Protein AF-0000000078280133 (afdb_homodimer)

Nearest PDB structures (foldseek):
  4g6q-assembly1_A  TM=5.005E-01  e=3.203E-10  Kribbella flavida DSM 17836
  4g6q-assembly2_B  TM=4.866E-01  e=1.952E-09  Kribbella flavida DSM 17836
  6tut-assembly1_O  TM=5.756E-01  e=9.709E-02  Saccharomyces cerevisiae S288C
  7z1l-assembly1_O  TM=4.674E-01  e=3.820E-02  Saccharomyces cerevisiae W303
  6eu2-assembly1_O  TM=3.978E-01  e=9.159E-02  Saccharomyces cerevisiae S288C

Foldseek 3Di:
DDLLLVCVLCQQLLSVLLQVVLVVVQKAWLVRSCVVVVLADSVRSVVSVVSCVVVLQKHFPDWDDDPNDTITMIHGCPQSPVPRCPVPVVNVVVSVVVVVVVVVVVVVVQVPDPPDDCVVLVPDDDDDDDDDDPVRVSVVSSVVSSVCSVCVPDDDDPPDDDDDDGDDDDDDDPPPPPPPPPPPPPPPD/DDLLLVCVLCFQLLSVLLQLVLVVVVKAWLVRSCVVVVLADSVRSVVSVVSCVVSLQKHFPDWDDDPNDTITMIHGCPQSPPPRCPVPVVSVVVSVVVVVVVVVVVVVVQVPDPPDDCVVLVPDDDDDDDDDDPVRVSVVSNVVSVVCSVCVPDDDDPPDDDDDDGDDDDDDDPDPPPPPPPPPPPPPD

Secondary structure (DSSP, 8-state):
--HHHHHHHHTSHHHHHHHHHHHHHSEEEHHHHHHHTTTS-HHHHHHHHHHHHHTTSEEEEEEEEETTEEEEEEEE-TT--SSS----HHHHHHHHHHHHHHHHHHHHHHHH-SS--TTTTT-EEEEEEEEE-HHHHHHHHHHHHHHHHHHHTPPP-SS-EEEEEEEEEE-------------------/--HHHHHHHHTSHHHHHHHHHHHHHSEEEHHHHHHHTTTS-HHHHHHHHHHHHHTTSEEEEEEEEETTEEEEEEEE-TT--SSS--S-HHHHHHHHHHHHHHHHHHHHHHHH-SS--TTTTT-EEEEEEEEE-HHHHHHHHHHHHHHHHHHHTPPP-SS-EEEEEEEEEE-------------------

Sequence (378 aa):
MDGTDLAKIVMNPVRMRIAQYLLLHEHGTTVQIGEELSDVPKASLYRHMRILEDAGLIQVVQENKKRGTVEKVYKLNQDNPLDSKEPGKEEIGQLIHSSLLGIMGEFQRYLKRDDVDPRKDMISLSSVVLLLSDEEFQEFFGKLGELYSSVLDHQPDGKRKPRKLTLISSPVTEEKKKKEGLGREERKCMDGTDLAKIVMNPVRMRIAQYLLLHEHGTTVQIGEELSDVPKASLYRHMRILEDAGLIQVVQENKKRGTVEKVYKLNQDNPLDSKEPGKEEIGQLIHSSLLGIMGEFQRYLKRDDVDPRKDMISLSSVVLLLSDEEFQEFFGKLGELYSSVLDHQPDGKRKPRKLTLISSPVTEEKKKKEGLGREERKC

pLDDT: mean 71.57, std 19.07, range [21.55, 93.25]

InterPro domains:
  IPR011991 ArsR-like helix-turn-helix domain [cd00090] (12-77)
  IPR036388 Winged helix-like DNA-binding domain superfamily [G3DSA:1.10.10.10] (2-80)
  IPR036390 Winged helix DNA-binding domain superfamily [SSF46785] (4-87)

Structure (mmCIF, N/CA/C/O backbone):
data_AF-0000000078280133-model_v1
#
loop_
_entity.id
_entity.type
_entity.pdbx_description
1 polymer 'Helix-turn-helix protein'
#
loop_
_atom_site.group_PDB
_atom_site.id
_atom_site.type_symbol
_atom_site.label_atom_id
_atom_site.label_alt_id
_atom_site.label_comp_id
_atom_site.label_asym_id
_atom_site.label_entity_id
_atom_site.label_seq_id
_atom_site.pdbx_PDB_ins_code
_atom_site.Cartn_x
_atom_site.Cartn_y
_atom_site.Cartn_z
_atom_site.occupancy
_atom_site.B_iso_or_equiv
_atom_site.auth_seq_id
_atom_site.auth_comp_id
_atom_site.auth_asym_id
_atom_site.auth_atom_id
_atom_site.pdbx_PDB_model_num
ATOM 1 N N . MET A 1 1 ? 11.461 -24 1.481 1 24.39 1 MET A N 1
ATOM 2 C CA . MET A 1 1 ? 11.32 -22.562 1.236 1 24.39 1 MET A CA 1
ATOM 3 C C . MET A 1 1 ? 10.289 -21.953 2.184 1 24.39 1 MET A C 1
ATOM 5 O O . MET A 1 1 ? 9.133 -22.375 2.215 1 24.39 1 MET A O 1
ATOM 9 N N . ASP A 1 2 ? 10.695 -21.344 3.242 1 30.78 2 ASP A N 1
ATOM 10 C CA . ASP A 1 2 ? 9.883 -21.078 4.426 1 30.78 2 ASP A CA 1
ATOM 11 C C . ASP A 1 2 ? 8.773 -20.094 4.117 1 30.78 2 ASP A C 1
ATOM 13 O O . ASP A 1 2 ? 8.859 -19.328 3.154 1 30.78 2 ASP A O 1
ATOM 17 N N . GLY A 1 3 ? 7.652 -20.344 4.504 1 31.64 3 GLY A N 1
ATOM 18 C CA . GLY A 1 3 ? 6.414 -19.578 4.426 1 31.64 3 GLY A CA 1
ATOM 19 C C . GLY A 1 3 ? 6.641 -18.078 4.371 1 31.64 3 GLY A C 1
ATOM 20 O O . GLY A 1 3 ? 5.707 -17.312 4.133 1 31.64 3 GLY A O 1
ATOM 21 N N . THR A 1 4 ? 7.676 -17.625 4.965 1 36.19 4 THR A N 1
ATOM 22 C CA . THR A 1 4 ? 8.188 -16.266 5.035 1 36.19 4 THR A CA 1
ATOM 23 C C . THR A 1 4 ? 8.539 -15.742 3.643 1 36.19 4 THR A C 1
ATOM 25 O O . THR A 1 4 ? 8.336 -14.562 3.342 1 36.19 4 THR A O 1
ATOM 28 N N . ASP A 1 5 ? 9.047 -16.672 2.791 1 37.12 5 ASP A N 1
ATOM 29 C CA . ASP A 1 5 ? 9.57 -16.422 1.453 1 37.12 5 ASP A CA 1
ATOM 30 C C . ASP A 1 5 ? 8.445 -16.078 0.478 1 37.12 5 ASP A C 1
ATOM 32 O O . ASP A 1 5 ? 8.609 -15.211 -0.388 1 37.12 5 ASP A O 1
ATOM 36 N N . LEU A 1 6 ? 7.43 -16.812 0.601 1 34.53 6 LEU A N 1
ATOM 37 C CA . LEU A 1 6 ? 6.324 -16.641 -0.338 1 34.53 6 LEU A CA 1
ATOM 38 C C . LEU A 1 6 ? 5.742 -15.234 -0.254 1 34.53 6 LEU A C 1
ATOM 40 O O . LEU A 1 6 ? 5.426 -14.633 -1.279 1 34.53 6 LEU A O 1
ATOM 44 N N . ALA A 1 7 ? 5.551 -14.789 0.961 1 37.19 7 ALA A N 1
ATOM 45 C CA . ALA A 1 7 ? 5.027 -13.453 1.237 1 37.19 7 ALA A CA 1
ATOM 46 C C . ALA A 1 7 ? 5.895 -12.375 0.593 1 37.19 7 ALA A C 1
ATOM 48 O O . ALA A 1 7 ? 5.379 -11.391 0.065 1 37.19 7 ALA A O 1
ATOM 49 N N . LYS A 1 8 ? 7.25 -12.625 0.708 1 41.72 8 LYS A N 1
ATOM 50 C CA . LYS A 1 8 ? 8.25 -11.781 0.065 1 41.72 8 LYS A CA 1
ATOM 51 C C . LYS A 1 8 ? 8.047 -11.742 -1.447 1 41.72 8 LYS A C 1
ATOM 53 O O . LYS A 1 8 ? 8.266 -10.711 -2.084 1 41.72 8 LYS A O 1
ATOM 58 N N . ILE A 1 9 ? 7.766 -12.93 -2.035 1 42.25 9 ILE A N 1
ATOM 59 C CA . ILE A 1 9 ? 7.652 -13.188 -3.467 1 42.25 9 ILE A CA 1
ATOM 60 C C . ILE A 1 9 ? 6.402 -12.508 -4.02 1 42.25 9 ILE A C 1
ATOM 62 O O . ILE A 1 9 ? 6.453 -11.867 -5.07 1 42.25 9 ILE A O 1
ATOM 66 N N . VAL A 1 10 ? 5.242 -12.797 -3.336 1 44.09 10 VAL A N 1
ATOM 67 C CA . VAL A 1 10 ? 3.973 -12.273 -3.82 1 44.09 10 VAL A CA 1
ATOM 68 C C . VAL A 1 10 ? 3.967 -10.75 -3.695 1 44.09 10 VAL A C 1
ATOM 70 O O . VAL A 1 10 ? 3.369 -10.055 -4.523 1 44.09 10 VAL A O 1
ATOM 73 N N . MET A 1 11 ? 5 -10.336 -2.807 1 45.94 11 MET A N 1
ATOM 74 C CA . MET A 1 11 ? 4.988 -8.961 -2.309 1 45.94 11 MET A CA 1
ATOM 75 C C . MET A 1 11 ? 5.551 -8 -3.35 1 45.94 11 MET A C 1
ATOM 77 O O . MET A 1 11 ? 5.594 -6.793 -3.123 1 45.94 11 MET A O 1
ATOM 81 N N . ASN A 1 12 ? 6.113 -8.656 -4.441 1 53.41 12 ASN A N 1
ATOM 82 C CA . ASN A 1 12 ? 6.633 -7.785 -5.488 1 53.41 12 ASN A CA 1
ATOM 83 C C . ASN A 1 12 ? 5.551 -7.406 -6.496 1 53.41 12 ASN A C 1
ATOM 85 O O . ASN A 1 12 ? 4.871 -8.281 -7.039 1 53.41 12 ASN A O 1
ATOM 89 N N . PRO A 1 13 ? 5.301 -6.203 -6.543 1 58.03 13 PRO A N 1
ATOM 90 C CA . PRO A 1 13 ? 4.262 -5.777 -7.484 1 58.03 13 PRO A CA 1
ATOM 91 C C . PRO A 1 13 ? 4.383 -6.453 -8.844 1 58.03 13 PRO A C 1
ATOM 93 O O . PRO A 1 13 ? 3.369 -6.793 -9.469 1 58.03 13 PRO A O 1
ATOM 96 N N . VAL A 1 14 ? 5.605 -6.586 -9.273 1 67.44 14 VAL A N 1
ATOM 97 C CA . VAL A 1 14 ? 5.805 -7.234 -10.57 1 67.44 14 VAL A CA 1
ATOM 98 C C . VAL A 1 14 ? 5.301 -8.672 -10.508 1 67.44 14 VAL A C 1
ATOM 100 O O . VAL A 1 14 ? 4.633 -9.141 -11.438 1 67.44 14 VAL A O 1
ATOM 103 N N . ARG A 1 15 ? 5.586 -9.359 -9.461 1 68.5 15 ARG A N 1
ATOM 104 C CA . ARG A 1 15 ? 5.137 -10.742 -9.312 1 68.5 15 ARG A CA 1
ATOM 105 C C . ARG A 1 15 ? 3.619 -10.812 -9.203 1 68.5 15 ARG A C 1
ATOM 107 O O . ARG A 1 15 ? 3 -11.758 -9.703 1 68.5 15 ARG A O 1
ATOM 114 N N . MET A 1 16 ? 3.201 -9.781 -8.586 1 63.62 16 MET A N 1
ATOM 115 C CA . MET A 1 16 ? 1.745 -9.727 -8.516 1 63.62 16 MET A CA 1
ATOM 116 C C . MET A 1 16 ? 1.134 -9.555 -9.898 1 63.62 16 MET A C 1
ATOM 118 O O . MET A 1 16 ? 0.11 -10.164 -10.211 1 63.62 16 MET A O 1
ATOM 122 N N . ARG A 1 17 ? 1.725 -8.758 -10.648 1 67.75 17 ARG A N 1
ATOM 123 C CA . ARG A 1 17 ? 1.24 -8.555 -12.008 1 67.75 17 ARG A CA 1
ATOM 124 C C . ARG A 1 17 ? 1.379 -9.828 -12.836 1 67.75 17 ARG A C 1
ATOM 126 O O . ARG A 1 17 ? 0.51 -10.148 -13.648 1 67.75 17 ARG A O 1
ATOM 133 N N . ILE A 1 18 ? 2.48 -10.523 -12.602 1 79.69 18 ILE A N 1
ATOM 134 C CA . ILE A 1 18 ? 2.678 -11.797 -13.289 1 79.69 18 ILE A CA 1
ATOM 135 C C . ILE A 1 18 ? 1.579 -12.773 -12.891 1 79.69 18 ILE A C 1
ATOM 137 O O . ILE A 1 18 ? 0.968 -13.422 -13.75 1 79.69 18 ILE A O 1
ATOM 141 N N . ALA A 1 19 ? 1.354 -12.781 -11.609 1 69.38 19 ALA A N 1
ATOM 142 C CA . ALA A 1 19 ? 0.326 -13.688 -11.094 1 69.38 19 ALA A CA 1
ATOM 143 C C . ALA A 1 19 ? -1.048 -13.32 -11.648 1 69.38 19 ALA A C 1
ATOM 145 O O . ALA A 1 19 ? -1.824 -14.203 -12.031 1 69.38 19 ALA A O 1
ATOM 146 N N . GLN A 1 20 ? -1.325 -12.109 -11.672 1 61.88 20 GLN A N 1
ATOM 147 C CA . GLN A 1 20 ? -2.598 -11.641 -12.203 1 61.88 20 GLN A CA 1
ATOM 148 C C . GLN A 1 20 ? -2.754 -12.023 -13.672 1 61.88 20 GLN A C 1
ATOM 150 O O . GLN A 1 20 ? -3.828 -12.453 -14.094 1 61.88 20 GLN A O 1
ATOM 155 N N . TYR A 1 21 ? -1.744 -11.766 -14.453 1 73 21 TYR A N 1
ATOM 156 C CA . TYR A 1 21 ? -1.778 -12.172 -15.852 1 73 21 TYR A CA 1
ATOM 157 C C . TYR A 1 21 ? -2.131 -13.648 -15.984 1 73 21 TYR A C 1
ATOM 159 O O . TYR A 1 21 ? -2.996 -14.016 -16.781 1 73 21 TYR A O 1
ATOM 167 N N . LEU A 1 22 ? -1.465 -14.445 -15.164 1 79.5 22 LEU A N 1
ATOM 168 C CA . LEU A 1 22 ? -1.658 -15.883 -15.281 1 79.5 22 LEU A CA 1
ATOM 169 C C . LEU A 1 22 ? -3.043 -16.281 -14.781 1 79.5 22 LEU A C 1
ATOM 171 O O . LEU A 1 22 ? -3.615 -17.266 -15.25 1 79.5 22 LEU A O 1
ATOM 175 N N . LEU A 1 23 ? -3.457 -15.508 -13.844 1 61.97 23 LEU A N 1
ATOM 176 C CA . LEU A 1 23 ? -4.816 -15.75 -13.367 1 61.97 23 LEU A CA 1
ATOM 177 C C . LEU A 1 23 ? -5.836 -15.43 -14.453 1 61.97 23 LEU A C 1
ATOM 179 O O . LEU A 1 23 ? -6.773 -16.203 -14.68 1 61.97 23 LEU A O 1
ATOM 183 N N . LEU A 1 24 ? -5.699 -14.344 -15.133 1 62.19 24 LEU A N 1
ATOM 184 C CA . LEU A 1 24 ? -6.641 -13.859 -16.125 1 62.19 24 LEU A CA 1
ATOM 185 C C . LEU A 1 24 ? -6.562 -14.695 -17.406 1 62.19 24 LEU A C 1
ATOM 187 O O . LEU A 1 24 ? -7.582 -14.961 -18.047 1 62.19 24 LEU A O 1
ATOM 191 N N . HIS A 1 25 ? -5.371 -15.062 -17.781 1 76.5 25 HIS A N 1
ATOM 192 C CA . HIS A 1 25 ? -5.176 -15.742 -19.047 1 76.5 25 HIS A CA 1
ATOM 193 C C . HIS A 1 25 ? -5.016 -17.25 -18.859 1 76.5 25 HIS A C 1
ATOM 195 O O . HIS A 1 25 ? -4.875 -18 -19.828 1 76.5 25 HIS A O 1
ATOM 201 N N . GLU A 1 26 ? -5.039 -17.734 -17.562 1 75 26 GLU A N 1
ATOM 202 C CA . GLU A 1 26 ? -4.898 -19.125 -17.156 1 75 26 GLU A CA 1
ATOM 203 C C . GLU A 1 26 ? -3.465 -19.609 -17.344 1 75 26 GLU A C 1
ATOM 205 O O . GLU A 1 26 ? -2.934 -20.344 -16.5 1 75 26 GLU A O 1
ATOM 210 N N . HIS A 1 27 ? -2.896 -19.266 -18.516 1 85.56 27 HIS A N 1
ATOM 211 C CA . HIS A 1 27 ? -1.501 -19.609 -18.766 1 85.56 27 HIS A CA 1
ATOM 212 C C . HIS A 1 27 ? -0.827 -18.562 -19.656 1 85.56 27 HIS A C 1
ATOM 214 O O . HIS A 1 27 ? -1.493 -17.688 -20.203 1 85.56 27 HIS A O 1
ATOM 220 N N . GLY A 1 28 ? 0.555 -18.578 -19.703 1 90 28 GLY A N 1
ATOM 221 C CA . GLY A 1 28 ? 1.318 -17.672 -20.547 1 90 28 GLY A CA 1
ATOM 222 C C . GLY A 1 28 ? 2.805 -17.969 -20.547 1 90 28 GLY A C 1
ATOM 223 O O . GLY A 1 28 ? 3.326 -18.562 -19.609 1 90 28 GLY A O 1
ATOM 224 N N . THR A 1 29 ? 3.408 -17.641 -21.75 1 92.19 29 THR A N 1
ATOM 225 C CA . THR A 1 29 ? 4.859 -17.734 -21.828 1 92.19 29 THR A CA 1
ATOM 226 C C . THR A 1 29 ? 5.508 -16.453 -21.281 1 92.19 29 THR A C 1
ATOM 228 O O . THR A 1 29 ? 4.848 -15.422 -21.156 1 92.19 29 THR A O 1
ATOM 231 N N . THR A 1 30 ? 6.793 -16.672 -20.922 1 91.38 30 THR A N 1
ATOM 232 C CA . THR A 1 30 ? 7.531 -15.508 -20.469 1 91.38 30 THR A CA 1
ATOM 233 C C . THR A 1 30 ? 7.461 -14.375 -21.484 1 91.38 30 THR A C 1
ATOM 235 O O . THR A 1 30 ? 7.371 -13.203 -21.125 1 91.38 30 THR A O 1
ATOM 238 N N . VAL A 1 31 ? 7.461 -14.695 -22.766 1 88.44 31 VAL A N 1
ATOM 239 C CA . VAL A 1 31 ? 7.398 -13.711 -23.844 1 88.44 31 VAL A CA 1
ATOM 240 C C . VAL A 1 31 ? 6.039 -13.016 -23.828 1 88.44 31 VAL A C 1
ATOM 242 O O . VAL A 1 31 ? 5.965 -11.789 -23.891 1 88.44 31 VAL A O 1
ATOM 245 N N . GLN A 1 32 ? 4.977 -13.727 -23.672 1 90.62 32 GLN A N 1
ATOM 246 C CA . GLN A 1 32 ? 3.625 -13.18 -23.641 1 90.62 32 GLN A CA 1
ATOM 247 C C . GLN A 1 32 ? 3.434 -12.281 -22.422 1 90.62 32 GLN A C 1
ATOM 249 O O . GLN A 1 32 ? 2.859 -11.195 -22.531 1 90.62 32 GLN A O 1
ATOM 254 N N . ILE A 1 33 ? 3.902 -12.789 -21.25 1 88.69 33 ILE A N 1
ATOM 255 C CA . ILE A 1 33 ? 3.801 -12.016 -20.016 1 88.69 33 ILE A CA 1
ATOM 256 C C . ILE A 1 33 ? 4.578 -10.711 -20.156 1 88.69 33 ILE A C 1
ATOM 258 O O . ILE A 1 33 ? 4.098 -9.648 -19.766 1 88.69 33 ILE A O 1
ATOM 262 N N . GLY A 1 34 ? 5.711 -10.789 -20.828 1 87.88 34 GLY A N 1
ATOM 263 C CA . GLY A 1 34 ? 6.543 -9.617 -21.062 1 87.88 34 GLY A CA 1
ATOM 264 C C . GLY A 1 34 ? 5.895 -8.609 -21.984 1 87.88 34 GLY A C 1
ATOM 265 O O . GLY A 1 34 ? 6.086 -7.398 -21.812 1 87.88 34 GLY A O 1
ATOM 266 N N . GLU A 1 35 ? 5.16 -9.086 -22.969 1 87.31 35 GLU A N 1
ATOM 267 C CA . GLU A 1 35 ? 4.445 -8.188 -23.875 1 87.31 35 GLU A CA 1
ATOM 268 C C . GLU A 1 35 ? 3.385 -7.383 -23.125 1 87.31 35 GLU A C 1
ATOM 270 O O . GLU A 1 35 ? 3.145 -6.215 -23.438 1 87.31 35 GLU A O 1
ATOM 275 N N . GLU A 1 36 ? 2.764 -8.102 -22.188 1 78.94 36 GLU A N 1
ATOM 276 C CA . GLU A 1 36 ? 1.752 -7.43 -21.391 1 78.94 36 GLU A CA 1
ATOM 277 C C . GLU A 1 36 ? 2.393 -6.484 -20.375 1 78.94 36 GLU A C 1
ATOM 279 O O . GLU A 1 36 ? 1.86 -5.406 -20.094 1 78.94 36 GLU A O 1
ATOM 284 N N . LEU A 1 37 ? 3.52 -7 -19.812 1 76.94 37 LEU A N 1
ATOM 285 C CA . LEU A 1 37 ? 4.258 -6.195 -18.844 1 76.94 37 LEU A CA 1
ATOM 286 C C . LEU A 1 37 ? 5.453 -5.516 -19.5 1 76.94 37 LEU A C 1
ATOM 288 O O . LEU A 1 37 ? 6.598 -5.734 -19.094 1 76.94 37 LEU A O 1
ATOM 292 N N . SER A 1 38 ? 5.219 -4.711 -20.516 1 75.56 38 SER A N 1
ATOM 293 C CA . SER A 1 38 ? 6.246 -4.16 -21.391 1 75.56 38 SER A CA 1
ATOM 294 C C . SER A 1 38 ? 7.152 -3.188 -20.641 1 75.56 38 SER A C 1
ATOM 296 O O . SER A 1 38 ? 8.266 -2.896 -21.094 1 75.56 38 SER A O 1
ATOM 298 N N . ASP A 1 39 ? 6.703 -2.824 -19.609 1 67.19 39 ASP A N 1
ATOM 299 C CA . ASP A 1 39 ? 7.469 -1.865 -18.828 1 67.19 39 ASP A CA 1
ATOM 300 C C . ASP A 1 39 ? 8.516 -2.572 -17.969 1 67.19 39 ASP A C 1
ATOM 302 O O . ASP A 1 39 ? 9.359 -1.921 -17.344 1 67.19 39 ASP A O 1
ATOM 306 N N . VAL A 1 40 ? 8.492 -3.824 -17.859 1 74.81 40 VAL A N 1
ATOM 307 C CA . VAL A 1 40 ? 9.445 -4.617 -17.094 1 74.81 40 VAL A CA 1
ATOM 308 C C . VAL A 1 40 ? 10.57 -5.098 -18 1 74.81 40 VAL A C 1
ATOM 310 O O . VAL A 1 40 ? 10.32 -5.734 -19.031 1 74.81 40 VAL A O 1
ATOM 313 N N . PRO A 1 41 ? 11.797 -4.699 -17.688 1 78.12 41 PRO A N 1
ATOM 314 C CA . PRO A 1 41 ? 12.914 -5.223 -18.484 1 78.12 41 PRO A CA 1
ATOM 315 C C . PRO A 1 41 ? 12.906 -6.746 -18.578 1 78.12 41 PRO A C 1
ATOM 317 O O . PRO A 1 41 ? 12.586 -7.426 -17.594 1 78.12 41 PRO A O 1
ATOM 320 N N . LYS A 1 42 ? 13.312 -7.168 -19.75 1 83.69 42 LYS A N 1
ATOM 321 C CA . LYS A 1 42 ? 13.289 -8.602 -20.047 1 83.69 42 LYS A CA 1
ATOM 322 C C . LYS A 1 42 ? 14.078 -9.375 -19 1 83.69 42 LYS A C 1
ATOM 324 O O . LYS A 1 42 ? 13.617 -10.398 -18.484 1 83.69 42 LYS A O 1
ATOM 329 N N . ALA A 1 43 ? 15.242 -8.875 -18.719 1 80.81 43 ALA A N 1
ATOM 330 C CA . ALA A 1 43 ? 16.094 -9.555 -17.75 1 80.81 43 ALA A CA 1
ATOM 331 C C . ALA A 1 43 ? 15.383 -9.664 -16.391 1 80.81 43 ALA A C 1
ATOM 333 O O . ALA A 1 43 ? 15.469 -10.703 -15.727 1 80.81 43 ALA A O 1
ATOM 334 N N . SER A 1 44 ? 14.711 -8.648 -15.984 1 76.75 44 SER A N 1
ATOM 335 C CA . SER A 1 44 ? 13.977 -8.633 -14.727 1 76.75 44 SER A CA 1
ATOM 336 C C . SER A 1 44 ? 12.805 -9.602 -14.758 1 76.75 44 SER A C 1
ATOM 338 O O . SER A 1 44 ? 12.539 -10.297 -13.781 1 76.75 44 SER A O 1
ATOM 340 N N . LEU A 1 45 ? 12.117 -9.594 -15.844 1 85.19 45 LEU A N 1
ATOM 341 C CA . LEU A 1 45 ? 10.984 -10.5 -15.992 1 85.19 45 LEU A CA 1
ATOM 342 C C . LEU A 1 45 ? 11.414 -11.953 -15.82 1 85.19 45 LEU A C 1
ATOM 344 O O . LEU A 1 45 ? 10.773 -12.711 -15.094 1 85.19 45 LEU A O 1
ATOM 348 N N . TYR A 1 46 ? 12.539 -12.297 -16.484 1 86.06 46 TYR A N 1
ATOM 349 C CA . TYR A 1 46 ? 13.039 -13.664 -16.375 1 86.06 46 TYR A CA 1
ATOM 350 C C . TYR A 1 46 ? 13.414 -14 -14.945 1 86.06 46 TYR A C 1
ATOM 352 O O . TYR A 1 46 ? 13.141 -15.109 -14.469 1 86.06 46 TYR A O 1
ATOM 360 N N . ARG A 1 47 ? 13.945 -13.055 -14.312 1 80.62 47 ARG A N 1
ATOM 361 C CA . ARG A 1 47 ? 14.312 -13.258 -12.914 1 80.62 47 ARG A CA 1
ATOM 362 C C . ARG A 1 47 ? 13.078 -13.484 -12.055 1 80.62 47 ARG A C 1
ATOM 364 O O . ARG A 1 47 ? 13.062 -14.391 -11.219 1 80.62 47 ARG A O 1
ATOM 371 N N . HIS A 1 48 ? 12.078 -12.633 -12.18 1 78.44 48 HIS A N 1
ATOM 372 C CA . HIS A 1 48 ? 10.852 -12.773 -11.414 1 78.44 48 HIS A CA 1
ATOM 373 C C . HIS A 1 48 ? 10.172 -14.109 -11.703 1 78.44 48 HIS A C 1
ATOM 375 O O . HIS A 1 48 ? 9.656 -14.766 -10.797 1 78.44 48 HIS A O 1
ATOM 381 N N . MET A 1 49 ? 10.18 -14.461 -12.984 1 84.62 49 MET A N 1
ATOM 382 C CA . MET A 1 49 ? 9.586 -15.734 -13.375 1 84.62 49 MET A CA 1
ATOM 383 C C . MET A 1 49 ? 10.273 -16.891 -12.656 1 84.62 49 MET A C 1
ATOM 385 O O . MET A 1 49 ? 9.609 -17.797 -12.156 1 84.62 49 MET A O 1
ATOM 389 N N . ARG A 1 50 ? 11.57 -16.875 -12.641 1 80.5 50 ARG A N 1
ATOM 390 C CA . ARG A 1 50 ? 12.328 -17.906 -11.953 1 80.5 50 ARG A CA 1
ATOM 391 C C . ARG A 1 50 ? 12 -17.922 -10.461 1 80.5 50 ARG A C 1
ATOM 393 O O . ARG A 1 50 ? 11.789 -19 -9.883 1 80.5 50 ARG A O 1
ATOM 400 N N . ILE A 1 51 ? 11.969 -16.75 -9.883 1 70.25 51 ILE A N 1
ATOM 401 C CA . ILE A 1 51 ? 11.648 -16.641 -8.461 1 70.25 51 ILE A CA 1
ATOM 402 C C . ILE A 1 51 ? 10.266 -17.219 -8.188 1 70.25 51 ILE A C 1
ATOM 404 O O . ILE A 1 51 ? 10.078 -17.984 -7.234 1 70.25 51 ILE A O 1
ATOM 408 N N . LEU A 1 52 ? 9.32 -16.844 -9.016 1 73.12 52 LEU A N 1
ATOM 409 C CA . LEU A 1 52 ? 7.949 -17.328 -8.859 1 73.12 52 LEU A CA 1
ATOM 410 C C . LEU A 1 52 ? 7.887 -18.844 -9.031 1 73.12 52 LEU A C 1
ATOM 412 O O . LEU A 1 52 ? 7.176 -19.516 -8.289 1 73.12 52 LEU A O 1
ATOM 416 N N . GLU A 1 53 ? 8.664 -19.328 -10.031 1 78.25 53 GLU A N 1
ATOM 417 C CA . GLU A 1 53 ? 8.719 -20.766 -10.281 1 78.25 53 GLU A CA 1
ATOM 418 C C . GLU A 1 53 ? 9.359 -21.516 -9.109 1 78.25 53 GLU A C 1
ATOM 420 O O . GLU A 1 53 ? 8.82 -22.516 -8.633 1 78.25 53 GLU A O 1
ATOM 425 N N . ASP A 1 54 ? 10.438 -20.969 -8.648 1 68.62 54 ASP A N 1
ATOM 426 C CA . ASP A 1 54 ? 11.156 -21.578 -7.531 1 68.62 54 ASP A CA 1
ATOM 427 C C . ASP A 1 54 ? 10.297 -21.562 -6.266 1 68.62 54 ASP A C 1
ATOM 429 O O . ASP A 1 54 ? 10.383 -22.5 -5.453 1 68.62 54 ASP A O 1
ATOM 433 N N . ALA A 1 55 ? 9.531 -20.484 -6.219 1 59.66 55 ALA A N 1
ATOM 434 C CA . ALA A 1 55 ? 8.648 -20.344 -5.059 1 59.66 55 ALA A CA 1
ATOM 435 C C . ALA A 1 55 ? 7.41 -21.219 -5.199 1 59.66 55 ALA A C 1
ATOM 437 O O . ALA A 1 55 ? 6.609 -21.328 -4.27 1 59.66 55 ALA A O 1
ATOM 438 N N . GLY A 1 56 ? 7.207 -21.797 -6.312 1 63.03 56 GLY A N 1
ATOM 439 C CA . GLY A 1 56 ? 6.055 -22.656 -6.559 1 63.03 56 GLY A CA 1
ATOM 440 C C . GLY A 1 56 ? 4.785 -21.875 -6.84 1 63.03 56 GLY A C 1
ATOM 441 O O . GLY A 1 56 ? 3.684 -22.422 -6.77 1 63.03 56 GLY A O 1
ATOM 442 N N . LEU A 1 57 ? 4.863 -20.609 -7.066 1 68.75 57 LEU A N 1
ATOM 443 C CA . LEU A 1 57 ? 3.697 -19.781 -7.344 1 68.75 57 LEU A CA 1
ATOM 444 C C . LEU A 1 57 ? 3.221 -19.969 -8.781 1 68.75 57 LEU A C 1
ATOM 446 O O . LEU A 1 57 ? 2.031 -19.828 -9.07 1 68.75 57 LEU A O 1
ATOM 450 N N . ILE A 1 58 ? 4.242 -20.25 -9.633 1 79.06 58 ILE A N 1
ATOM 451 C CA . ILE A 1 58 ? 3.904 -20.609 -11.008 1 79.06 58 ILE A CA 1
ATOM 452 C C . ILE A 1 58 ? 4.594 -21.922 -11.383 1 79.06 58 ILE A C 1
ATOM 454 O O . ILE A 1 58 ? 5.559 -22.328 -10.734 1 79.06 58 ILE A O 1
ATOM 458 N N . GLN A 1 59 ? 4.004 -22.641 -12.273 1 84.19 59 GLN A N 1
ATOM 459 C CA . GLN A 1 59 ? 4.57 -23.906 -12.742 1 84.19 59 GLN A CA 1
ATOM 460 C C . GLN A 1 59 ? 4.582 -23.969 -14.266 1 84.19 59 GLN A C 1
ATOM 462 O O . GLN A 1 59 ? 3.742 -23.359 -14.93 1 84.19 59 GLN A O 1
ATOM 467 N N . VAL A 1 60 ? 5.625 -24.75 -14.789 1 89.81 60 VAL A N 1
ATOM 468 C CA . VAL A 1 60 ? 5.676 -25 -16.219 1 89.81 60 VAL A CA 1
ATOM 469 C C . VAL A 1 60 ? 4.684 -26.109 -16.578 1 89.81 60 VAL A C 1
ATOM 471 O O . VAL A 1 60 ? 4.746 -27.219 -16.031 1 89.81 60 VAL A O 1
ATOM 474 N N . VAL A 1 61 ? 3.725 -25.766 -17.406 1 88 61 VAL A N 1
ATOM 475 C CA . VAL A 1 61 ? 2.715 -26.766 -17.734 1 88 61 VAL A CA 1
ATOM 476 C C . VAL A 1 61 ? 2.979 -27.312 -19.125 1 88 61 VAL A C 1
ATOM 478 O O . VAL A 1 61 ? 2.451 -28.375 -19.5 1 88 61 VAL A O 1
ATOM 481 N N . GLN A 1 62 ? 3.658 -26.578 -19.906 1 89.25 62 GLN A N 1
ATOM 482 C CA . GLN A 1 62 ? 3.977 -27.016 -21.266 1 89.25 62 GLN A CA 1
ATOM 483 C C . GLN A 1 62 ? 5.305 -26.438 -21.734 1 89.25 62 GLN A C 1
ATOM 485 O O . GLN A 1 62 ? 5.672 -25.312 -21.359 1 89.25 62 GLN A O 1
ATOM 490 N N . GLU A 1 63 ? 6.047 -27.281 -22.391 1 91.25 63 GLU A N 1
ATOM 491 C CA . GLU A 1 63 ? 7.27 -26.812 -23.047 1 91.25 63 GLU A CA 1
ATOM 492 C C . GLU A 1 63 ? 7.168 -26.938 -24.562 1 91.25 63 GLU A C 1
ATOM 494 O O . GLU A 1 63 ? 6.934 -28.031 -25.078 1 91.25 63 GLU A O 1
ATOM 499 N N . ASN A 1 64 ? 7.168 -25.75 -25.203 1 86 64 ASN A N 1
ATOM 500 C CA . ASN A 1 64 ? 7.09 -25.75 -26.672 1 86 64 ASN A CA 1
ATOM 501 C C . ASN A 1 64 ? 8.469 -25.578 -27.297 1 86 64 ASN A C 1
ATOM 503 O O . ASN A 1 64 ? 9.227 -24.688 -26.938 1 86 64 ASN A O 1
ATOM 507 N N . LYS A 1 65 ? 8.844 -26.531 -28.062 1 83.19 65 LYS A N 1
ATOM 508 C CA . LYS A 1 65 ? 10.102 -26.422 -28.797 1 83.19 65 LYS A CA 1
ATOM 509 C C . LYS A 1 65 ? 9.992 -25.422 -29.938 1 83.19 65 LYS A C 1
ATOM 511 O O . LYS A 1 65 ? 9.07 -25.484 -30.766 1 83.19 65 LYS A O 1
ATOM 516 N N . LYS A 1 66 ? 10.656 -24.281 -29.797 1 77.25 66 LYS A N 1
ATOM 517 C CA . LYS A 1 66 ? 10.68 -23.312 -30.875 1 77.25 66 LYS A CA 1
ATOM 518 C C . LYS A 1 66 ? 12.102 -23.078 -31.375 1 77.25 66 LYS A C 1
ATOM 520 O O . LYS A 1 66 ? 12.922 -22.469 -30.688 1 77.25 66 LYS A O 1
ATOM 525 N N . ARG A 1 67 ? 12.344 -23.312 -32.688 1 75.94 67 ARG A N 1
ATOM 526 C CA . ARG A 1 67 ? 13.578 -23.062 -33.406 1 75.94 67 ARG A CA 1
ATOM 527 C C . ARG A 1 67 ? 14.797 -23.422 -32.562 1 75.94 67 ARG A C 1
ATOM 529 O O . ARG A 1 67 ? 15.742 -22.641 -32.438 1 75.94 67 ARG A O 1
ATOM 536 N N . GLY A 1 68 ? 14.766 -24.5 -31.875 1 80.5 68 GLY A N 1
ATOM 537 C CA . GLY A 1 68 ? 15.922 -24.969 -31.141 1 80.5 68 GLY A CA 1
ATOM 538 C C . GLY A 1 68 ? 15.914 -24.531 -29.688 1 80.5 68 GLY A C 1
ATOM 539 O O . GLY A 1 68 ? 16.812 -24.875 -28.922 1 80.5 68 GLY A O 1
ATOM 540 N N . THR A 1 69 ? 14.984 -23.609 -29.438 1 81.19 69 THR A N 1
ATOM 541 C CA . THR A 1 69 ? 14.859 -23.203 -28.047 1 81.19 69 THR A CA 1
ATOM 542 C C . THR A 1 69 ? 13.555 -23.719 -27.438 1 81.19 69 THR A C 1
ATOM 544 O O . THR A 1 69 ? 12.68 -24.188 -28.172 1 81.19 69 THR A O 1
ATOM 547 N N . VAL A 1 70 ? 13.555 -23.938 -26.141 1 86.69 70 VAL A N 1
ATOM 548 C CA . VAL A 1 70 ? 12.359 -24.391 -25.438 1 86.69 70 VAL A CA 1
ATOM 549 C C . VAL A 1 70 ? 11.656 -23.188 -24.797 1 86.69 70 VAL A C 1
ATOM 551 O O . VAL A 1 70 ? 12.289 -22.391 -24.094 1 86.69 70 VAL A O 1
ATOM 554 N N . GLU A 1 71 ? 10.414 -23 -25.312 1 89.19 71 GLU A N 1
ATOM 555 C CA . GLU A 1 71 ? 9.586 -21.969 -24.672 1 89.19 71 GLU A CA 1
ATOM 556 C C . GLU A 1 71 ? 8.664 -22.562 -23.625 1 89.19 71 GLU A C 1
ATOM 558 O O . GLU A 1 71 ? 7.832 -23.422 -23.938 1 89.19 71 GLU A O 1
ATOM 563 N N . LYS A 1 72 ? 8.852 -22.125 -22.344 1 92.5 72 LYS A N 1
ATOM 564 C CA . LYS A 1 72 ? 8.047 -22.641 -21.234 1 92.5 72 LYS A CA 1
ATOM 565 C C . LYS A 1 72 ? 6.719 -21.891 -21.141 1 92.5 72 LYS A C 1
ATOM 567 O O . LYS A 1 72 ? 6.668 -20.672 -21.312 1 92.5 72 LYS A O 1
ATOM 572 N N . VAL A 1 73 ? 5.66 -22.672 -21.016 1 93.25 73 VAL A N 1
ATOM 573 C CA . VAL A 1 73 ? 4.344 -22.109 -20.719 1 93.25 73 VAL A CA 1
ATOM 574 C C . VAL A 1 73 ? 4.055 -22.234 -19.219 1 93.25 73 VAL A C 1
ATOM 576 O O . VAL A 1 73 ? 4.133 -23.312 -18.656 1 93.25 73 VAL A O 1
ATOM 579 N N . TYR A 1 74 ? 3.764 -21.062 -18.625 1 90.25 74 TYR A N 1
ATOM 580 C CA . TYR A 1 74 ? 3.566 -21.016 -17.172 1 90.25 74 TYR A CA 1
ATOM 581 C C . TYR A 1 74 ? 2.088 -20.891 -16.828 1 90.25 74 TYR A C 1
ATOM 583 O O . TYR A 1 74 ? 1.312 -20.312 -17.594 1 90.25 74 TYR A O 1
ATOM 591 N N . LYS A 1 75 ? 1.658 -21.5 -15.766 1 84.44 75 LYS A N 1
ATOM 592 C CA . LYS A 1 75 ? 0.36 -21.344 -15.117 1 84.44 75 LYS A CA 1
ATOM 593 C C . LYS A 1 75 ? 0.522 -21.016 -13.633 1 84.44 75 LYS A C 1
ATOM 595 O O . LYS A 1 75 ? 1.52 -21.406 -13.016 1 84.44 75 LYS A O 1
ATOM 600 N N . LEU A 1 76 ? -0.365 -20.109 -13.312 1 71.44 76 LEU A N 1
ATOM 601 C CA . LEU A 1 76 ? -0.385 -19.859 -11.875 1 71.44 76 LEU A CA 1
ATOM 602 C C . LEU A 1 76 ? -0.659 -21.141 -11.102 1 71.44 76 LEU A C 1
ATOM 604 O O . LEU A 1 76 ? -1.53 -21.922 -11.484 1 71.44 76 LEU A O 1
ATOM 608 N N . ASN A 1 77 ? 0.387 -21.516 -10.461 1 57.47 77 ASN A N 1
ATOM 609 C CA . ASN A 1 77 ? 0.113 -22.672 -9.617 1 57.47 77 ASN A CA 1
ATOM 610 C C . ASN A 1 77 ? -1.096 -22.438 -8.719 1 57.47 77 ASN A C 1
ATOM 612 O O . ASN A 1 77 ? -0.991 -21.75 -7.699 1 57.47 77 ASN A O 1
ATOM 616 N N . GLN A 1 78 ? -2.072 -22.312 -9.523 1 49.28 78 GLN A N 1
ATOM 617 C CA . GLN A 1 78 ? -3.256 -22.203 -8.68 1 49.28 78 GLN A CA 1
ATOM 618 C C . GLN A 1 78 ? -3.221 -23.219 -7.547 1 49.28 78 GLN A C 1
ATOM 620 O O . GLN A 1 78 ? -3.768 -22.969 -6.469 1 49.28 78 GLN A O 1
ATOM 625 N N . ASP A 1 79 ? -2.729 -24.547 -8.094 1 37.75 79 ASP A N 1
ATOM 626 C CA . ASP A 1 79 ? -2.508 -25.672 -7.191 1 37.75 79 ASP A CA 1
ATOM 627 C C . ASP A 1 79 ? -1.12 -25.594 -6.559 1 37.75 79 ASP A C 1
ATOM 629 O O . ASP A 1 79 ? -0.344 -26.562 -6.645 1 37.75 79 ASP A O 1
ATOM 633 N N . ASN A 1 80 ? -0.175 -24.594 -6.73 1 34.66 80 ASN A N 1
ATOM 634 C CA . ASN A 1 80 ? 1.128 -24.953 -6.191 1 34.66 80 ASN A CA 1
ATOM 635 C C . ASN A 1 80 ? 1.028 -26.172 -5.266 1 34.66 80 ASN A C 1
ATOM 637 O O . ASN A 1 80 ? 0.353 -26.109 -4.238 1 34.66 80 ASN A O 1
ATOM 641 N N . PRO A 1 81 ? 1.396 -27.344 -5.707 1 30.3 81 PRO A N 1
ATOM 642 C CA . PRO A 1 81 ? 1.799 -28.594 -5.055 1 30.3 81 PRO A CA 1
ATOM 643 C C . PRO A 1 81 ? 2.885 -28.375 -4 1 30.3 81 PRO A C 1
ATOM 645 O O . PRO A 1 81 ? 3.584 -29.328 -3.635 1 30.3 81 PRO A O 1
ATOM 648 N N . LEU A 1 82 ? 3.871 -27.656 -3.672 1 33.47 82 LEU A N 1
ATOM 649 C CA . LEU A 1 82 ? 4.07 -28.328 -2.391 1 33.47 82 LEU A CA 1
ATOM 650 C C . LEU A 1 82 ? 2.76 -28.891 -1.866 1 33.47 82 LEU A C 1
ATOM 652 O O . LEU A 1 82 ? 1.68 -28.422 -2.229 1 33.47 82 LEU A O 1
ATOM 656 N N . ASP A 1 83 ? 2.289 -29.828 -1.052 1 31.53 83 ASP A N 1
ATOM 657 C CA . ASP A 1 83 ? 0.946 -30.391 -0.918 1 31.53 83 ASP A CA 1
ATOM 658 C C . ASP A 1 83 ? -0.099 -29.438 -1.506 1 31.53 83 ASP A C 1
ATOM 660 O O . ASP A 1 83 ? 0.11 -28.234 -1.55 1 31.53 83 ASP A O 1
ATOM 664 N N . SER A 1 84 ? -1.339 -29.875 -2.488 1 37.72 84 SER A N 1
ATOM 665 C CA . SER A 1 84 ? -2.676 -29.594 -2.998 1 37.72 84 SER A CA 1
ATOM 666 C C . SER A 1 84 ? -3.238 -28.312 -2.391 1 37.72 84 SER A C 1
ATOM 668 O O . SER A 1 84 ? -4.316 -27.859 -2.781 1 37.72 84 SER A O 1
ATOM 670 N N . LYS A 1 85 ? -3.119 -28 -1.213 1 38.19 85 LYS A N 1
ATOM 671 C CA . LYS A 1 85 ? -3.93 -27.203 -0.298 1 38.19 85 LYS A CA 1
ATOM 672 C C . LYS A 1 85 ? -3.66 -25.719 -0.485 1 38.19 85 LYS A C 1
ATOM 674 O O . LYS A 1 85 ? -2.719 -25.172 0.095 1 38.19 85 LYS A O 1
ATOM 679 N N . GLU A 1 86 ? -3.77 -25.062 -1.773 1 46.31 86 GLU A N 1
ATOM 680 C CA . GLU A 1 86 ? -3.941 -23.609 -1.734 1 46.31 86 GLU A CA 1
ATOM 681 C C . GLU A 1 86 ? -4.172 -23.125 -0.307 1 46.31 86 GLU A C 1
ATOM 683 O O . GLU A 1 86 ? -4.875 -23.766 0.471 1 46.31 86 GLU A O 1
ATOM 688 N N . PRO A 1 87 ? -3.021 -22.438 0.071 1 48.78 87 PRO A N 1
ATOM 689 C CA . PRO A 1 87 ? -3.328 -22.094 1.462 1 48.78 87 PRO A CA 1
ATOM 690 C C . PRO A 1 87 ? -4.809 -21.781 1.679 1 48.78 87 PRO A C 1
ATOM 692 O O . PRO A 1 87 ? -5.406 -21.031 0.901 1 48.78 87 PRO A O 1
ATOM 695 N N . GLY A 1 88 ? -5.371 -22.844 2.051 1 58.38 88 GLY A N 1
ATOM 696 C CA . GLY A 1 88 ? -6.75 -22.609 2.447 1 58.38 88 GLY A CA 1
ATOM 697 C C . GLY A 1 88 ? -6.93 -21.312 3.223 1 58.38 88 GLY A C 1
ATOM 698 O O . GLY A 1 88 ? -5.961 -20.594 3.461 1 58.38 88 GLY A O 1
ATOM 699 N N . LYS A 1 89 ? -8.016 -20.906 3.236 1 73.94 89 LYS A N 1
ATOM 700 C CA . LYS A 1 89 ? -8.43 -19.734 4.016 1 73.94 89 LYS A CA 1
ATOM 701 C C . LYS A 1 89 ? -7.633 -19.641 5.312 1 73.94 89 LYS A C 1
ATOM 703 O O . LYS A 1 89 ? -7.176 -18.547 5.684 1 73.94 89 LYS A O 1
ATOM 708 N N . GLU A 1 90 ? -7.234 -20.797 5.82 1 75.56 90 GLU A N 1
ATOM 709 C CA . GLU A 1 90 ? -6.551 -20.781 7.109 1 75.56 90 GLU A CA 1
ATOM 710 C C . GLU A 1 90 ? -5.074 -20.422 6.945 1 75.56 90 GLU A C 1
ATOM 712 O O . GLU A 1 90 ? -4.512 -19.688 7.754 1 75.56 90 GLU A O 1
ATOM 717 N N . GLU A 1 91 ? -4.531 -20.922 5.969 1 73.69 91 GLU A N 1
ATOM 718 C CA . GLU A 1 91 ? -3.115 -20.672 5.73 1 73.69 91 GLU A CA 1
ATOM 719 C C . GLU A 1 91 ? -2.881 -19.203 5.363 1 73.69 91 GLU A C 1
ATOM 721 O O . GLU A 1 91 ? -1.926 -18.578 5.836 1 73.69 91 GLU A O 1
ATOM 726 N N . ILE A 1 92 ? -3.727 -18.703 4.555 1 73.81 92 ILE A N 1
ATOM 727 C CA . ILE A 1 92 ? -3.631 -17.297 4.168 1 73.81 92 ILE A CA 1
ATOM 728 C C . ILE A 1 92 ? -3.781 -16.406 5.402 1 73.81 92 ILE A C 1
ATOM 730 O O . ILE A 1 92 ? -3.01 -15.469 5.594 1 73.81 92 ILE A O 1
ATOM 734 N N . GLY A 1 93 ? -4.738 -16.797 6.215 1 79.06 93 GLY A N 1
ATOM 735 C CA . GLY A 1 93 ? -4.93 -16.062 7.457 1 79.06 93 GLY A CA 1
ATOM 736 C C . GLY A 1 93 ? -3.701 -16.047 8.344 1 79.06 93 GLY A C 1
ATOM 737 O O . GLY A 1 93 ? -3.344 -15.016 8.914 1 79.06 93 GLY A O 1
ATOM 738 N N . GLN A 1 94 ? -3.076 -17.172 8.422 1 80 94 GLN A N 1
ATOM 739 C CA . GLN A 1 94 ? -1.89 -17.281 9.266 1 80 94 GLN A CA 1
ATOM 740 C C . GLN A 1 94 ? -0.739 -16.453 8.703 1 80 94 GLN A C 1
ATOM 742 O O . GLN A 1 94 ? -0.009 -15.812 9.453 1 80 94 GLN A O 1
ATOM 747 N N . LEU A 1 95 ? -0.617 -16.5 7.453 1 74.88 95 LEU A N 1
ATOM 748 C CA . LEU A 1 95 ? 0.453 -15.75 6.812 1 74.88 95 LEU A CA 1
ATOM 749 C C . LEU A 1 95 ? 0.242 -14.25 6.992 1 74.88 95 LEU A C 1
ATOM 751 O O . LEU A 1 95 ? 1.181 -13.523 7.324 1 74.88 95 LEU A O 1
ATOM 755 N N . ILE A 1 96 ? -0.977 -13.852 6.816 1 81.62 96 ILE A N 1
ATOM 756 C CA . ILE A 1 96 ? -1.292 -12.438 6.988 1 81.62 96 ILE A CA 1
ATOM 757 C C . ILE A 1 96 ? -1.045 -12.023 8.438 1 81.62 96 ILE A C 1
ATOM 759 O O . ILE A 1 96 ? -0.421 -10.992 8.695 1 81.62 96 ILE A O 1
ATOM 763 N N . HIS A 1 97 ? -1.469 -12.906 9.312 1 87.44 97 HIS A N 1
ATOM 764 C CA . HIS A 1 97 ? -1.292 -12.609 10.727 1 87.44 97 HIS A CA 1
ATOM 765 C C . HIS A 1 97 ? 0.186 -12.492 11.086 1 87.44 97 HIS A C 1
ATOM 767 O O . HIS A 1 97 ? 0.599 -11.531 11.734 1 87.44 97 HIS A O 1
ATOM 773 N N . SER A 1 98 ? 0.932 -13.406 10.672 1 84.25 98 SER A N 1
ATOM 774 C CA . SER A 1 98 ? 2.355 -13.398 10.992 1 84.25 98 SER A CA 1
ATOM 775 C C . SER A 1 98 ? 3.053 -12.195 10.367 1 84.25 98 SER A C 1
ATOM 777 O O . SER A 1 98 ? 3.951 -11.602 10.977 1 84.25 98 SER A O 1
ATOM 779 N N . SER A 1 99 ? 2.658 -11.867 9.172 1 83.44 99 SER A N 1
ATOM 780 C CA . SER A 1 99 ? 3.252 -10.711 8.508 1 83.44 99 SER A CA 1
ATOM 781 C C . SER A 1 99 ? 2.941 -9.422 9.258 1 83.44 99 SER A C 1
ATOM 783 O O . SER A 1 99 ? 3.824 -8.586 9.453 1 83.44 99 SER A O 1
ATOM 785 N N . LEU A 1 100 ? 1.69 -9.273 9.719 1 87.94 100 LEU A N 1
ATOM 786 C CA . LEU A 1 100 ? 1.299 -8.094 10.477 1 87.94 100 LEU A CA 1
ATOM 787 C C . LEU A 1 100 ? 2.057 -8.023 11.797 1 87.94 100 LEU A C 1
ATOM 789 O O . LEU A 1 100 ? 2.477 -6.938 12.219 1 87.94 100 LEU A O 1
ATOM 793 N N . LEU A 1 101 ? 2.293 -9.195 12.43 1 88.62 101 LEU A N 1
ATOM 794 C CA . LEU A 1 101 ? 3.086 -9.234 13.656 1 88.62 101 LEU A CA 1
ATOM 795 C C . LEU A 1 101 ? 4.523 -8.797 13.383 1 88.62 101 LEU A C 1
ATOM 797 O O . LEU A 1 101 ? 5.137 -8.125 14.211 1 88.62 101 LEU A O 1
ATOM 801 N N . GLY A 1 102 ? 5.043 -9.289 12.289 1 86 102 GLY A N 1
ATOM 802 C CA . GLY A 1 102 ? 6.375 -8.859 11.898 1 86 102 GLY A CA 1
ATOM 803 C C . GLY A 1 102 ? 6.496 -7.355 11.727 1 86 102 GLY A C 1
ATOM 804 O O . GLY A 1 102 ? 7.465 -6.75 12.188 1 86 102 GLY A O 1
ATOM 805 N N . ILE A 1 103 ? 5.488 -6.766 11.094 1 88.19 103 ILE A N 1
ATOM 806 C CA . ILE A 1 103 ? 5.465 -5.324 10.891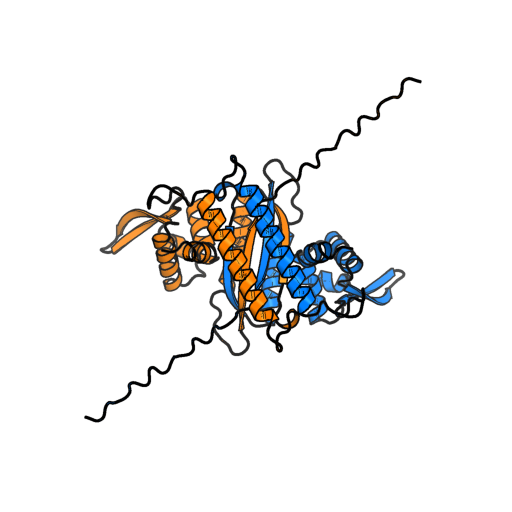 1 88.19 103 ILE A CA 1
ATOM 807 C C . ILE A 1 103 ? 5.363 -4.609 12.234 1 88.19 103 ILE A C 1
ATOM 809 O O . ILE A 1 103 ? 6.078 -3.635 12.484 1 88.19 103 ILE A O 1
ATOM 813 N N . MET A 1 104 ? 4.504 -5.164 13.102 1 90.5 104 MET A N 1
ATOM 814 C CA . MET A 1 104 ? 4.383 -4.598 14.438 1 90.5 104 MET A CA 1
ATOM 815 C C . MET A 1 104 ? 5.727 -4.629 15.164 1 90.5 104 MET A C 1
ATOM 817 O O . MET A 1 104 ? 6.102 -3.66 15.828 1 90.5 104 MET A O 1
ATOM 821 N N . GLY A 1 105 ? 6.387 -5.738 15.078 1 90.69 105 GLY A N 1
ATOM 822 C CA . GLY A 1 105 ? 7.699 -5.855 15.688 1 90.69 105 GLY A CA 1
ATOM 823 C C . GLY A 1 105 ? 8.703 -4.848 15.156 1 90.69 105 GLY A C 1
ATOM 824 O O . GLY A 1 105 ? 9.492 -4.289 15.914 1 90.69 105 GLY A O 1
ATOM 825 N N . GLU A 1 106 ? 8.68 -4.648 13.852 1 87.31 106 GLU A N 1
ATOM 826 C CA . GLU A 1 106 ? 9.562 -3.672 13.227 1 87.31 106 GLU A CA 1
ATOM 827 C C . GLU A 1 106 ? 9.328 -2.273 13.789 1 87.31 106 GLU A C 1
ATOM 829 O O . GLU A 1 106 ? 10.281 -1.553 14.094 1 87.31 106 GLU A O 1
ATOM 834 N N . PHE A 1 107 ? 8.078 -1.889 13.93 1 89.56 107 PHE A N 1
ATOM 835 C CA . PHE A 1 107 ? 7.738 -0.577 14.469 1 89.56 107 PHE A CA 1
ATOM 836 C C . PHE A 1 107 ? 8.141 -0.475 15.93 1 89.56 107 PHE A C 1
ATOM 838 O O . PHE A 1 107 ? 8.625 0.564 16.375 1 89.56 107 PHE A O 1
ATOM 845 N N . GLN A 1 108 ? 7.91 -1.567 16.656 1 90.81 108 GLN A N 1
ATOM 846 C CA . GLN A 1 108 ? 8.289 -1.563 18.062 1 90.81 108 GLN A CA 1
ATOM 847 C C . GLN A 1 108 ? 9.789 -1.357 18.234 1 90.81 108 GLN A C 1
ATOM 849 O O . GLN A 1 108 ? 10.219 -0.567 19.078 1 90.81 108 GLN A O 1
ATOM 854 N N . ARG A 1 109 ? 10.547 -2.061 17.469 1 91.19 109 ARG A N 1
ATOM 855 C CA . ARG A 1 109 ? 12 -1.919 17.531 1 91.19 109 ARG A CA 1
ATOM 856 C C . ARG A 1 109 ? 12.43 -0.507 17.141 1 91.19 109 ARG A C 1
ATOM 858 O O . ARG A 1 109 ? 13.289 0.083 17.797 1 91.19 109 ARG A O 1
ATOM 865 N N . TYR A 1 110 ? 11.898 -0.006 16.094 1 91.19 110 TYR A N 1
ATOM 866 C CA . TYR A 1 110 ? 12.188 1.344 15.617 1 91.19 110 TYR A CA 1
ATOM 867 C C . TYR A 1 110 ? 11.898 2.375 16.703 1 91.19 110 TYR A C 1
ATOM 869 O O . TYR A 1 110 ? 12.719 3.252 16.969 1 91.19 110 TYR A O 1
ATOM 877 N N . LEU A 1 111 ? 10.734 2.236 17.359 1 88.75 111 LEU A N 1
ATOM 878 C CA . LEU A 1 111 ? 10.273 3.25 18.297 1 88.75 111 LEU A CA 1
ATOM 879 C C . LEU A 1 111 ? 11.031 3.15 19.625 1 88.75 111 LEU A C 1
ATOM 881 O O . LEU A 1 111 ? 11 4.078 20.438 1 88.75 111 LEU A O 1
ATOM 885 N N . LYS A 1 112 ? 11.672 2.047 19.859 1 90.56 112 LYS A N 1
ATOM 886 C CA . LYS A 1 112 ? 12.484 1.886 21.062 1 90.56 112 LYS A CA 1
ATOM 887 C C . LYS A 1 112 ? 13.781 2.672 20.953 1 90.56 112 LYS A C 1
ATOM 889 O O . LYS A 1 112 ? 14.43 2.959 21.969 1 90.56 112 LYS A O 1
ATOM 894 N N . ARG A 1 113 ? 14.141 2.988 19.75 1 88.5 113 ARG A N 1
ATOM 895 C CA . ARG A 1 113 ? 15.367 3.754 19.547 1 88.5 113 ARG A CA 1
ATOM 896 C C . ARG A 1 113 ? 15.164 5.223 19.906 1 88.5 113 ARG A C 1
ATOM 898 O O . ARG A 1 113 ? 14.062 5.758 19.75 1 88.5 113 ARG A O 1
ATOM 905 N N . ASP A 1 114 ? 16.281 5.82 20.359 1 86.62 114 ASP A N 1
ATOM 906 C CA . ASP A 1 114 ? 16.188 7.215 20.781 1 86.62 114 ASP A CA 1
ATOM 907 C C . ASP A 1 114 ? 16.5 8.164 19.609 1 86.62 114 ASP A C 1
ATOM 909 O O . ASP A 1 114 ? 16.156 9.344 19.672 1 86.62 114 ASP A O 1
ATOM 913 N N . ASP A 1 115 ? 17.094 7.676 18.578 1 87.44 115 ASP A N 1
ATOM 914 C CA . ASP A 1 115 ? 17.5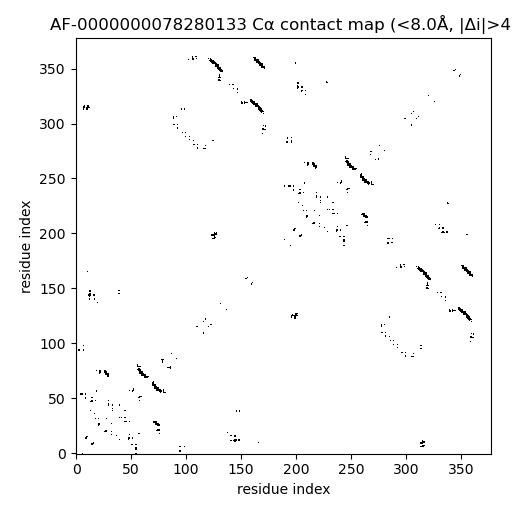78 8.523 17.484 1 87.44 115 ASP A CA 1
ATOM 915 C C . ASP A 1 115 ? 16.625 8.5 16.297 1 87.44 115 ASP A C 1
ATOM 917 O O . ASP A 1 115 ? 17.031 8.805 15.172 1 87.44 115 ASP A O 1
ATOM 921 N N . VAL A 1 116 ? 15.383 8.086 16.625 1 84.44 116 VAL A N 1
ATOM 922 C CA . VAL A 1 116 ? 14.5 7.941 15.477 1 84.44 116 VAL A CA 1
ATOM 923 C C . VAL A 1 116 ? 13.516 9.109 15.438 1 84.44 116 VAL A C 1
ATOM 925 O O . VAL A 1 116 ? 13.195 9.695 16.469 1 84.44 116 VAL A O 1
ATOM 928 N N . ASP A 1 117 ? 13.125 9.492 14.18 1 78.5 117 ASP A N 1
ATOM 929 C CA . ASP A 1 117 ? 12.117 10.508 13.883 1 78.5 117 ASP A CA 1
ATOM 930 C C . ASP A 1 117 ? 11.125 10.016 12.828 1 78.5 117 ASP A C 1
ATOM 932 O O . ASP A 1 117 ? 11.422 10.031 11.633 1 78.5 117 ASP A O 1
ATOM 936 N N . PRO A 1 118 ? 9.977 9.531 13.336 1 78 118 PRO A N 1
ATOM 937 C CA . PRO A 1 118 ? 9 8.945 12.414 1 78 118 PRO A CA 1
ATOM 938 C C . PRO A 1 118 ? 8.648 9.883 11.258 1 78 118 PRO A C 1
ATOM 940 O O . PRO A 1 118 ? 8.391 9.422 10.141 1 78 118 PRO A O 1
ATOM 943 N N . ARG A 1 119 ? 8.648 11.094 11.508 1 72.88 119 ARG A N 1
ATOM 944 C CA . ARG A 1 119 ? 8.336 12.047 10.453 1 72.88 119 ARG A CA 1
ATOM 945 C C . ARG A 1 119 ? 9.461 12.117 9.43 1 72.88 119 ARG A C 1
ATOM 947 O O . ARG A 1 119 ? 9.219 12.039 8.219 1 72.88 119 ARG A O 1
ATOM 954 N N . LYS A 1 120 ? 10.648 12.289 9.93 1 72.62 120 LYS A N 1
ATOM 955 C CA . LYS A 1 120 ? 11.812 12.375 9.055 1 72.62 120 LYS A CA 1
ATOM 956 C C . LYS A 1 120 ? 12.039 11.055 8.32 1 72.62 120 LYS A C 1
ATOM 958 O O . LYS A 1 120 ? 12.484 11.047 7.172 1 72.62 120 LYS A O 1
ATOM 963 N N . ASP A 1 121 ? 11.641 9.984 9.023 1 78.12 121 ASP A N 1
ATOM 964 C CA . ASP A 1 121 ? 11.852 8.664 8.445 1 78.12 121 ASP A CA 1
ATOM 965 C C . ASP A 1 121 ? 10.672 8.258 7.562 1 78.12 121 ASP A C 1
ATOM 967 O O . ASP A 1 121 ? 10.617 7.137 7.055 1 78.12 121 ASP A O 1
ATOM 971 N N . MET A 1 122 ? 9.695 9.188 7.434 1 74.56 122 MET A N 1
ATOM 972 C CA . MET A 1 122 ? 8.562 9.047 6.527 1 74.56 122 MET A CA 1
ATOM 973 C C . MET A 1 122 ? 7.754 7.797 6.855 1 74.56 122 MET A C 1
ATOM 975 O O . MET A 1 122 ? 7.379 7.043 5.953 1 74.56 122 MET A O 1
ATOM 979 N N . ILE A 1 123 ? 7.664 7.586 8.219 1 79.38 123 ILE A N 1
ATOM 980 C CA . ILE A 1 123 ? 6.793 6.516 8.688 1 79.38 123 ILE A CA 1
ATOM 981 C C . ILE A 1 123 ? 5.332 6.887 8.445 1 79.38 123 ILE A C 1
ATOM 983 O O . ILE A 1 123 ? 4.914 8.008 8.734 1 79.38 123 ILE A O 1
ATOM 987 N N . SER A 1 124 ? 4.605 5.969 7.867 1 77.69 124 SER A N 1
ATOM 988 C CA . SER A 1 124 ? 3.205 6.285 7.598 1 77.69 124 SER A CA 1
ATOM 989 C C . SER A 1 124 ? 2.377 5.016 7.414 1 77.69 124 SER A C 1
ATOM 991 O O . SER A 1 124 ? 2.918 3.957 7.094 1 77.69 124 SER A O 1
ATOM 993 N N . LEU A 1 125 ? 1.194 5 7.77 1 81.25 125 LEU A N 1
ATOM 994 C CA . LEU A 1 125 ? 0.158 4.008 7.5 1 81.25 125 LEU A CA 1
ATOM 995 C C . LEU A 1 125 ? -1.126 4.68 7.023 1 81.25 125 LEU A C 1
ATOM 997 O O . LEU A 1 125 ? -1.649 5.574 7.695 1 81.25 125 LEU A O 1
ATOM 1001 N N . SER A 1 126 ? -1.528 4.273 5.785 1 75.5 126 SER A N 1
ATOM 1002 C CA . SER A 1 126 ? -2.73 4.871 5.211 1 75.5 126 SER A CA 1
ATOM 1003 C C . SER A 1 126 ? -3.629 3.811 4.582 1 75.5 126 SER A C 1
ATOM 1005 O O . SER A 1 126 ? -3.139 2.865 3.957 1 75.5 126 SER A O 1
ATOM 1007 N N . SER A 1 127 ? -4.961 3.977 4.844 1 79.5 127 SER A N 1
ATOM 1008 C CA . SER A 1 127 ? -5.938 3.072 4.246 1 79.5 127 SER A CA 1
ATOM 1009 C C . SER A 1 127 ? -6.984 3.84 3.445 1 79.5 127 SER A C 1
ATOM 1011 O O . SER A 1 127 ? -7.398 4.93 3.844 1 79.5 127 SER A O 1
ATOM 1013 N N . VAL A 1 128 ? -7.379 3.254 2.309 1 75.56 128 VAL A N 1
ATOM 1014 C CA . VAL A 1 128 ? -8.461 3.822 1.512 1 75.56 128 VAL A CA 1
ATOM 1015 C C . VAL A 1 128 ? -9.398 2.711 1.048 1 75.56 128 VAL A C 1
ATOM 1017 O O . VAL A 1 128 ? -8.969 1.575 0.833 1 75.56 128 VAL A O 1
ATOM 1020 N N . VAL A 1 129 ? -10.688 3.057 1.077 1 79.81 129 VAL A N 1
ATOM 1021 C CA . VAL A 1 129 ? -11.664 2.172 0.455 1 79.81 129 VAL A CA 1
ATOM 1022 C C . VAL A 1 129 ? -12.008 2.682 -0.944 1 79.81 129 VAL A C 1
ATOM 1024 O O . VAL A 1 129 ? -12.43 3.828 -1.108 1 79.81 129 VAL A O 1
ATOM 1027 N N . LEU A 1 130 ? -11.766 1.891 -1.939 1 80.94 130 LEU A N 1
ATOM 1028 C CA . LEU A 1 130 ? -12.047 2.199 -3.338 1 80.94 130 LEU A CA 1
ATOM 1029 C C . LEU A 1 130 ? -13.141 1.292 -3.885 1 80.94 130 LEU A C 1
ATOM 1031 O O . LEU A 1 130 ? -13.203 0.107 -3.549 1 80.94 130 LEU A O 1
ATOM 1035 N N . LEU A 1 131 ? -14.023 1.934 -4.656 1 85.12 131 LEU A N 1
ATOM 1036 C CA . LEU A 1 131 ? -14.984 1.107 -5.371 1 85.12 131 LEU A CA 1
ATOM 1037 C C . LEU A 1 131 ? -14.414 0.622 -6.699 1 85.12 131 LEU A C 1
ATOM 1039 O O . LEU A 1 131 ? -14.266 1.405 -7.641 1 85.12 131 LEU A O 1
ATOM 1043 N N . LEU A 1 132 ? -14.117 -0.712 -6.766 1 86.12 132 LEU A N 1
ATOM 1044 C CA . LEU A 1 132 ? -13.477 -1.277 -7.949 1 86.12 132 LEU A CA 1
ATOM 1045 C C . LEU A 1 132 ? -14.102 -2.617 -8.32 1 86.12 132 LEU A C 1
ATOM 1047 O O . LEU A 1 132 ? -14.344 -3.457 -7.445 1 86.12 132 LEU A O 1
ATOM 1051 N N . SER A 1 133 ? -14.375 -2.707 -9.633 1 88 133 SER A N 1
ATOM 1052 C CA . SER A 1 133 ? -14.641 -4.051 -10.133 1 88 133 SER A CA 1
ATOM 1053 C C . SER A 1 133 ? -13.383 -4.906 -10.133 1 88 133 SER A C 1
ATOM 1055 O O . SER A 1 133 ? -12.281 -4.402 -9.891 1 88 133 SER A O 1
ATOM 1057 N N . ASP A 1 134 ? -13.586 -6.203 -10.336 1 79.44 134 ASP A N 1
ATOM 1058 C CA . ASP A 1 134 ? -12.414 -7.078 -10.391 1 79.44 134 ASP A CA 1
ATOM 1059 C C . ASP A 1 134 ? -11.445 -6.625 -11.477 1 79.44 134 ASP A C 1
ATOM 1061 O O . ASP A 1 134 ? -10.227 -6.629 -11.273 1 79.44 134 ASP A O 1
ATOM 1065 N N . GLU A 1 135 ? -12.016 -6.188 -12.562 1 76.81 135 GLU A N 1
ATOM 1066 C CA . GLU A 1 135 ? -11.188 -5.73 -13.672 1 76.81 135 GLU A CA 1
ATOM 1067 C C . GLU A 1 135 ? -10.477 -4.422 -13.336 1 76.81 135 GLU A C 1
ATOM 1069 O O . GLU A 1 135 ? -9.289 -4.258 -13.625 1 76.81 135 GLU A O 1
ATOM 1074 N N . GLU A 1 136 ? -11.211 -3.547 -12.781 1 83.25 136 GLU A N 1
ATOM 1075 C CA . GLU A 1 136 ? -10.625 -2.266 -12.391 1 83.25 136 GLU A CA 1
ATOM 1076 C C . GLU A 1 136 ? -9.547 -2.451 -11.328 1 83.25 136 GLU A C 1
ATOM 1078 O O . GLU A 1 136 ? -8.547 -1.736 -11.328 1 83.25 136 GLU A O 1
ATOM 1083 N N . PHE A 1 137 ? -9.789 -3.371 -10.469 1 83.44 137 PHE A N 1
ATOM 1084 C CA . PHE A 1 137 ? -8.797 -3.68 -9.445 1 83.44 137 PHE A CA 1
ATOM 1085 C C . PHE A 1 137 ? -7.516 -4.203 -10.078 1 83.44 137 PHE A C 1
ATOM 1087 O O . PHE A 1 137 ? -6.418 -3.783 -9.703 1 83.44 137 PHE A O 1
ATOM 1094 N N . GLN A 1 138 ? -7.672 -5.043 -10.992 1 73.31 138 GLN A N 1
ATOM 1095 C CA . GLN A 1 138 ? -6.504 -5.582 -11.672 1 73.31 138 GLN A CA 1
ATOM 1096 C C . GLN A 1 138 ? -5.738 -4.484 -12.414 1 73.31 138 GLN A C 1
ATOM 1098 O O . GLN A 1 138 ? -4.508 -4.461 -12.398 1 73.31 138 GLN A O 1
ATOM 1103 N N . GLU A 1 139 ? -6.492 -3.621 -13.023 1 76.62 139 GLU A N 1
ATOM 1104 C CA . GLU A 1 139 ? -5.859 -2.502 -13.719 1 76.62 139 GLU A CA 1
ATOM 1105 C C . GLU A 1 139 ? -5.117 -1.599 -12.734 1 76.62 139 GLU A C 1
ATOM 1107 O O . GLU A 1 139 ? -3.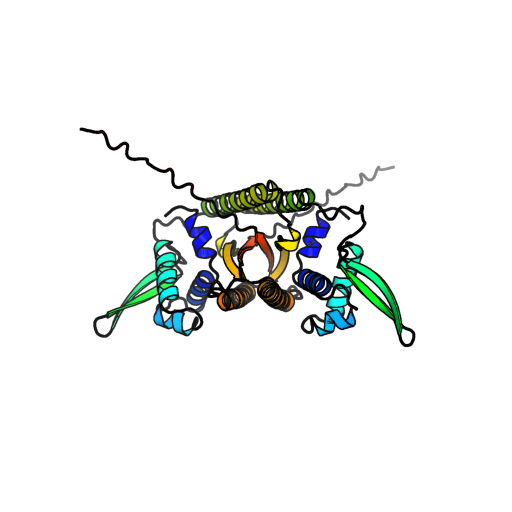996 -1.162 -13.016 1 76.62 139 GLU A O 1
ATOM 1112 N N . PHE A 1 140 ? -5.742 -1.354 -11.68 1 84.31 140 PHE A N 1
ATOM 1113 C CA . PHE A 1 140 ? -5.137 -0.53 -10.641 1 84.31 140 PHE A CA 1
ATOM 1114 C C . PHE A 1 140 ? -3.828 -1.143 -10.156 1 84.31 140 PHE A C 1
ATOM 1116 O O . PHE A 1 140 ? -2.812 -0.452 -10.055 1 84.31 140 PHE A O 1
ATOM 1123 N N . PHE A 1 141 ? -3.859 -2.359 -9.867 1 77.44 141 PHE A N 1
ATOM 1124 C CA . PHE A 1 141 ? -2.67 -3.051 -9.383 1 77.44 141 PHE A CA 1
ATOM 1125 C C . PHE A 1 141 ? -1.596 -3.1 -10.461 1 77.44 141 PHE A C 1
ATOM 1127 O O . PHE A 1 141 ? -0.401 -3.059 -10.156 1 77.44 141 PHE A O 1
ATOM 1134 N N . GLY A 1 142 ? -2.055 -3.283 -11.656 1 73.31 142 GLY A N 1
ATOM 1135 C CA . GLY A 1 142 ? -1.1 -3.195 -12.742 1 73.31 142 GLY A CA 1
ATOM 1136 C C . GLY A 1 142 ? -0.35 -1.877 -12.781 1 73.31 142 GLY A C 1
ATOM 1137 O O . GLY A 1 142 ? 0.875 -1.856 -12.914 1 73.31 142 GLY A O 1
ATOM 1138 N N . LYS A 1 143 ? -1.068 -0.828 -12.641 1 81.06 143 LYS A N 1
ATOM 1139 C CA . LYS A 1 143 ? -0.462 0.5 -12.625 1 81.06 143 LYS A CA 1
ATOM 1140 C C . LYS A 1 143 ? 0.428 0.687 -11.398 1 81.06 143 LYS A C 1
ATOM 1142 O O . LYS A 1 143 ? 1.481 1.323 -11.484 1 81.06 143 LYS A O 1
ATOM 1147 N N . LEU A 1 144 ? 0 0.155 -10.32 1 82.88 144 LEU A N 1
ATOM 1148 C CA . LEU A 1 144 ? 0.827 0.17 -9.117 1 82.88 144 LEU A CA 1
ATOM 1149 C C . LEU A 1 144 ? 2.131 -0.589 -9.352 1 82.88 144 LEU A C 1
ATOM 1151 O O . LEU A 1 144 ? 3.203 -0.113 -8.969 1 82.88 144 LEU A O 1
ATOM 1155 N N . GLY A 1 145 ? 1.979 -1.725 -9.93 1 75 145 GLY A N 1
ATOM 1156 C CA . GLY A 1 145 ? 3.16 -2.496 -10.281 1 75 145 GLY A CA 1
ATOM 1157 C C . GLY A 1 145 ? 4.141 -1.726 -11.141 1 75 145 GLY A C 1
ATOM 1158 O O . GLY A 1 145 ? 5.355 -1.808 -10.938 1 75 145 GLY A O 1
ATOM 1159 N N . GLU A 1 146 ? 3.607 -1.018 -12.062 1 75.31 146 GLU A N 1
ATOM 1160 C CA . GLU A 1 146 ? 4.453 -0.195 -12.922 1 75.31 146 GLU A CA 1
ATOM 1161 C C . GLU A 1 146 ? 5.18 0.877 -12.117 1 75.31 146 GLU A C 1
ATOM 1163 O O . GLU A 1 146 ? 6.355 1.157 -12.359 1 75.31 146 GLU A O 1
ATOM 1168 N N . LEU A 1 147 ? 4.5 1.438 -11.266 1 82.56 147 LEU A N 1
ATOM 1169 C CA . LEU A 1 147 ? 5.09 2.473 -10.422 1 82.56 147 LEU A CA 1
ATOM 1170 C C . LEU A 1 147 ? 6.227 1.904 -9.586 1 82.56 147 LEU A C 1
ATOM 1172 O O . LEU A 1 147 ? 7.32 2.473 -9.547 1 82.56 147 LEU A O 1
ATOM 1176 N N . TYR A 1 148 ? 6.047 0.768 -8.961 1 81.12 148 TYR A N 1
ATOM 1177 C CA . TYR A 1 148 ? 7.078 0.117 -8.164 1 81.12 148 TYR A CA 1
ATOM 1178 C C . TYR A 1 148 ? 8.266 -0.29 -9.031 1 81.12 148 TYR A C 1
ATOM 1180 O O . TYR A 1 148 ? 9.422 -0.113 -8.633 1 81.12 148 TYR A O 1
ATOM 1188 N N . SER A 1 149 ? 7.969 -0.756 -10.188 1 73.31 149 SER A N 1
ATOM 1189 C CA . SER A 1 149 ? 9.016 -1.212 -11.094 1 73.31 149 SER A CA 1
ATOM 1190 C C . SER A 1 149 ? 9.922 -0.059 -11.516 1 73.31 149 SER A C 1
ATOM 1192 O O . SER A 1 149 ? 11.109 -0.255 -11.766 1 73.31 149 SER A O 1
ATOM 1194 N N . SER A 1 150 ? 9.406 1.078 -11.641 1 79.06 150 SER A N 1
ATOM 1195 C CA . SER A 1 150 ? 10.164 2.238 -12.102 1 79.06 150 SER A CA 1
ATOM 1196 C C . SER A 1 150 ? 11.266 2.613 -11.117 1 79.06 150 SER A C 1
ATOM 1198 O O . SER A 1 150 ? 12.211 3.32 -11.477 1 79.06 150 SER A O 1
ATOM 1200 N N . VAL A 1 151 ? 11.18 2.105 -9.883 1 81.5 151 VAL A N 1
ATOM 1201 C CA . VAL A 1 151 ? 12.172 2.508 -8.883 1 81.5 151 VAL A CA 1
ATOM 1202 C C . VAL A 1 151 ? 12.797 1.27 -8.25 1 81.5 151 VAL A C 1
ATOM 1204 O O . VAL A 1 151 ? 13.68 1.383 -7.398 1 81.5 151 VAL A O 1
ATOM 1207 N N . LEU A 1 152 ? 12.391 0.136 -8.664 1 73.06 152 LEU A N 1
ATOM 1208 C CA . LEU A 1 152 ? 12.805 -1.121 -8.055 1 73.06 152 LEU A CA 1
ATOM 1209 C C . LEU A 1 152 ? 14.305 -1.351 -8.266 1 73.06 152 LEU A C 1
ATOM 1211 O O . LEU A 1 152 ? 14.961 -1.964 -7.418 1 73.06 152 LEU A O 1
ATOM 1215 N N . ASP A 1 153 ? 14.828 -0.785 -9.312 1 69.38 153 ASP A N 1
ATOM 1216 C CA . ASP A 1 153 ? 16.203 -1.096 -9.672 1 69.38 153 ASP A CA 1
ATOM 1217 C C . ASP A 1 153 ? 17.156 0.037 -9.266 1 69.38 153 ASP A C 1
ATOM 1219 O O . ASP A 1 153 ? 18.312 0.055 -9.656 1 69.38 153 ASP A O 1
ATOM 1223 N N . HIS A 1 154 ? 16.641 0.893 -8.508 1 79.56 154 HIS A N 1
ATOM 1224 C CA . HIS A 1 154 ? 17.516 1.961 -8.016 1 79.56 154 HIS A CA 1
ATOM 1225 C C . HIS A 1 154 ? 18.719 1.398 -7.273 1 79.56 154 HIS A C 1
ATOM 1227 O O . HIS A 1 154 ? 18.594 0.434 -6.516 1 79.56 154 HIS A O 1
ATOM 1233 N N . GLN A 1 155 ? 19.812 1.92 -7.594 1 80.06 155 GLN A N 1
ATOM 1234 C CA . GLN A 1 155 ? 21.062 1.524 -6.934 1 80.06 155 GLN A CA 1
ATOM 1235 C C . GLN A 1 155 ? 21.438 2.514 -5.836 1 80.06 155 GLN A C 1
ATOM 1237 O O . GLN A 1 155 ? 20.969 3.656 -5.836 1 80.06 155 GLN A O 1
ATOM 1242 N N . PRO A 1 156 ? 22.297 2.01 -4.883 1 83 156 PRO A N 1
ATOM 1243 C CA . PRO A 1 156 ? 22.766 2.961 -3.875 1 83 156 PRO A CA 1
ATOM 1244 C C . PRO A 1 156 ? 23.516 4.145 -4.484 1 83 156 PRO A C 1
ATOM 1246 O O . PRO A 1 156 ? 24.234 3.984 -5.469 1 83 156 PRO A O 1
ATOM 1249 N N . ASP A 1 157 ? 23.125 5.387 -4.125 1 87.12 157 ASP A N 1
ATOM 1250 C CA . ASP A 1 157 ? 23.797 6.566 -4.656 1 87.12 157 ASP A CA 1
ATOM 1251 C C . ASP A 1 157 ? 24.172 7.543 -3.541 1 87.12 157 ASP A C 1
ATOM 1253 O O . ASP A 1 157 ? 24.344 8.734 -3.789 1 87.12 157 ASP A O 1
ATOM 1257 N N . GLY A 1 158 ? 24.391 7.164 -2.406 1 87.19 158 GLY A N 1
ATOM 1258 C CA . GLY A 1 158 ? 24.75 7.996 -1.269 1 87.19 158 GLY A CA 1
ATOM 1259 C C . GLY A 1 158 ? 23.547 8.672 -0.623 1 87.19 158 GLY A C 1
ATOM 1260 O O . GLY A 1 158 ? 23.531 8.898 0.589 1 87.19 158 GLY A O 1
ATOM 1261 N N . LYS A 1 159 ? 22.547 9.055 -1.392 1 90.88 159 LYS A N 1
ATOM 1262 C CA . LYS A 1 159 ? 21.375 9.727 -0.849 1 90.88 159 LYS A CA 1
ATOM 1263 C C . LYS A 1 159 ? 20.219 8.742 -0.633 1 90.88 159 LYS A C 1
ATOM 1265 O O . LYS A 1 159 ? 19.359 8.961 0.225 1 90.88 159 LYS A O 1
ATOM 1270 N N . ARG A 1 160 ? 20.297 7.727 -1.331 1 89.25 160 ARG A N 1
ATOM 1271 C CA . ARG A 1 160 ? 19.203 6.77 -1.268 1 89.25 160 ARG A CA 1
ATOM 1272 C C . ARG A 1 160 ? 19.328 5.879 -0.036 1 89.25 160 ARG A C 1
ATOM 1274 O O . ARG A 1 160 ? 20.422 5.457 0.329 1 89.25 160 ARG A O 1
ATOM 1281 N N . LYS A 1 161 ? 18.266 5.66 0.612 1 86.62 161 LYS A N 1
ATOM 1282 C CA . LYS A 1 161 ? 18.188 4.758 1.758 1 86.62 161 LYS A CA 1
ATOM 1283 C C . LYS A 1 161 ? 17.062 3.742 1.574 1 86.62 161 LYS A C 1
ATOM 1285 O O . LYS A 1 161 ? 16.078 4.008 0.867 1 86.62 161 LYS A O 1
ATOM 1290 N N . PRO A 1 162 ? 17.172 2.639 2.213 1 86 162 PRO A N 1
ATOM 1291 C CA . PRO A 1 162 ? 16.125 1.628 2.09 1 86 162 PRO A CA 1
ATOM 1292 C C . PRO A 1 162 ? 14.805 2.059 2.742 1 86 162 PRO A C 1
ATOM 1294 O O . PRO A 1 162 ? 14.812 2.568 3.865 1 86 162 PRO A O 1
ATOM 1297 N N . ARG A 1 163 ? 13.797 1.95 1.922 1 83.69 163 ARG A N 1
ATOM 1298 C CA . ARG A 1 163 ? 12.438 2.223 2.367 1 83.69 163 ARG A CA 1
ATOM 1299 C C . ARG A 1 163 ? 11.531 1.012 2.145 1 83.69 163 ARG A C 1
ATOM 1301 O O . ARG A 1 163 ? 11.383 0.542 1.015 1 83.69 163 ARG A O 1
ATOM 1308 N N . LYS A 1 164 ? 10.953 0.546 3.258 1 86.06 164 LYS A N 1
ATOM 1309 C CA . LYS A 1 164 ? 10.07 -0.614 3.164 1 86.06 164 LYS A CA 1
ATOM 1310 C C . LYS A 1 164 ? 8.609 -0.187 3.039 1 86.06 164 LYS A C 1
ATOM 1312 O O . LYS A 1 164 ? 8.078 0.497 3.916 1 86.06 164 LYS A O 1
ATOM 1317 N N . LEU A 1 165 ? 8.008 -0.586 1.94 1 86 165 LEU A N 1
ATOM 1318 C CA . LEU A 1 165 ? 6.602 -0.306 1.693 1 86 165 LEU A CA 1
ATOM 1319 C C . LEU A 1 165 ? 5.785 -1.595 1.67 1 86 165 LEU A C 1
ATOM 1321 O O . LEU A 1 165 ? 6.172 -2.564 1.012 1 86 165 LEU A O 1
ATOM 1325 N N . THR A 1 166 ? 4.695 -1.612 2.434 1 85 166 THR A N 1
ATOM 1326 C CA . THR A 1 166 ? 3.76 -2.732 2.463 1 85 166 THR A CA 1
ATOM 1327 C C . THR A 1 166 ? 2.395 -2.312 1.923 1 85 166 THR A C 1
ATOM 1329 O O . THR A 1 166 ? 1.867 -1.265 2.301 1 85 166 THR A O 1
ATOM 1332 N N . LEU A 1 167 ? 1.938 -3.043 1.012 1 85.38 167 LEU A N 1
ATOM 1333 C CA . LEU A 1 167 ? 0.582 -2.875 0.502 1 85.38 167 LEU A CA 1
ATOM 1334 C C . LEU A 1 167 ? -0.314 -4.023 0.951 1 85.38 167 LEU A C 1
ATOM 1336 O O . LEU A 1 167 ? 0.024 -5.195 0.756 1 85.38 167 LEU A O 1
ATOM 1340 N N . ILE A 1 168 ? -1.438 -3.688 1.56 1 85.81 168 ILE A N 1
ATOM 1341 C CA . ILE A 1 168 ? -2.398 -4.688 2.02 1 85.81 168 ILE A CA 1
ATOM 1342 C C . ILE A 1 168 ? -3.742 -4.465 1.329 1 85.81 168 ILE A C 1
ATOM 1344 O O . ILE A 1 168 ? -4.281 -3.355 1.35 1 85.81 168 ILE A O 1
ATOM 1348 N N . SER A 1 169 ? -4.227 -5.453 0.653 1 85.38 169 SER A N 1
ATOM 1349 C CA . SER A 1 169 ? -5.625 -5.508 0.248 1 85.38 169 SER A CA 1
ATOM 1350 C C . SER A 1 169 ? -6.469 -6.258 1.273 1 85.38 169 SER A C 1
ATOM 1352 O O . SER A 1 169 ? -6.344 -7.477 1.415 1 85.38 169 SER A O 1
ATOM 1354 N N . SER A 1 170 ? -7.289 -5.523 1.996 1 87.12 170 SER A N 1
ATOM 1355 C CA . SER A 1 170 ? -8.031 -6.07 3.125 1 87.12 170 SER A CA 1
ATOM 1356 C C . SER A 1 170 ? -9.508 -6.258 2.777 1 87.12 170 SER A C 1
ATOM 1358 O O . SER A 1 170 ? -10.039 -5.574 1.899 1 87.12 170 SER A O 1
ATOM 1360 N N . PRO A 1 171 ? -10.133 -7.203 3.457 1 85.62 171 PRO A N 1
ATOM 1361 C CA . PRO A 1 171 ? -11.586 -7.309 3.307 1 85.62 171 PRO A CA 1
ATOM 1362 C C . PRO A 1 171 ? -12.328 -6.105 3.883 1 85.62 171 PRO A C 1
ATOM 1364 O O . PRO A 1 171 ? -11.836 -5.461 4.812 1 85.62 171 PRO A O 1
ATOM 1367 N N . VAL A 1 172 ? -13.398 -5.711 3.166 1 81 172 VAL A N 1
ATOM 1368 C CA . VAL A 1 172 ? -14.273 -4.684 3.711 1 81 172 VAL A CA 1
ATOM 1369 C C . VAL A 1 172 ? -15.438 -5.336 4.461 1 81 172 VAL A C 1
ATOM 1371 O O . VAL A 1 172 ? -16.219 -6.09 3.877 1 81 172 VAL A O 1
ATOM 1374 N N . THR A 1 173 ? -15.414 -5.348 5.793 1 65.31 173 THR A N 1
ATOM 1375 C CA . THR A 1 173 ? -16.469 -6.012 6.562 1 65.31 173 THR A CA 1
ATOM 1376 C C . THR A 1 173 ? -17.547 -5.02 6.957 1 65.31 173 THR A C 1
ATOM 1378 O O . THR A 1 173 ? -17.25 -3.908 7.402 1 65.31 173 THR A O 1
ATOM 1381 N N . GLU A 1 174 ? -18.719 -4.93 6.211 1 57.16 174 GLU A N 1
ATOM 1382 C CA . GLU A 1 174 ? -19.859 -4.121 6.602 1 57.16 174 GLU A CA 1
ATOM 1383 C C . GLU A 1 174 ? -20.344 -4.469 8.008 1 57.16 174 GLU A C 1
ATOM 1385 O O . GLU A 1 174 ? -20.469 -5.648 8.352 1 57.16 174 GLU A O 1
ATOM 1390 N N . GLU A 1 175 ? -19.969 -3.707 8.961 1 43.69 175 GLU A N 1
ATOM 1391 C CA . GLU A 1 175 ? -20.734 -4 10.164 1 43.69 175 GLU A CA 1
ATOM 1392 C C . GLU A 1 175 ? -22.219 -3.729 9.953 1 43.69 175 GLU A C 1
ATOM 1394 O O . GLU A 1 175 ? -22.609 -2.646 9.5 1 43.69 175 GLU A O 1
ATOM 1399 N N . LYS A 1 176 ? -23.078 -4.641 9.711 1 41.25 176 LYS A N 1
ATOM 1400 C CA . LYS A 1 176 ? -24.516 -4.449 9.891 1 41.25 176 LYS A CA 1
ATOM 1401 C C . LYS A 1 176 ? -24.812 -3.736 11.211 1 41.25 176 LYS A C 1
ATOM 1403 O O . LYS A 1 176 ? -24.484 -4.242 12.281 1 41.25 176 LYS A O 1
ATOM 1408 N N . LYS A 1 177 ? -24.75 -2.508 11.281 1 40.06 177 LYS A N 1
ATOM 1409 C CA . LYS A 1 177 ? -25.453 -1.935 12.422 1 40.06 177 LYS A CA 1
ATOM 1410 C C . LYS A 1 177 ? -26.859 -2.521 12.555 1 40.06 177 LYS A C 1
ATOM 1412 O O . LYS A 1 177 ? -27.656 -2.451 11.617 1 40.06 177 LYS A O 1
ATOM 1417 N N . LYS A 1 178 ? -27.109 -3.459 13.367 1 34.38 178 LYS A N 1
ATOM 1418 C CA . LYS A 1 178 ? -28.438 -3.76 13.898 1 34.38 178 LYS A CA 1
ATOM 1419 C C . LYS A 1 178 ? -29.125 -2.494 14.398 1 34.38 178 LYS A C 1
ATOM 1421 O O . LYS A 1 178 ? -28.641 -1.833 15.312 1 34.38 178 LYS A O 1
ATOM 1426 N N . LYS A 1 179 ? -29.922 -1.79 13.664 1 36.22 179 LYS A N 1
ATOM 1427 C CA . LYS A 1 179 ? -31.031 -1.044 14.258 1 36.22 179 LYS A CA 1
ATOM 1428 C C . LYS A 1 179 ? -31.656 -1.819 15.414 1 36.22 179 LYS A C 1
ATOM 1430 O O . LYS A 1 179 ? -32.219 -2.898 15.211 1 36.22 179 LYS A O 1
ATOM 1435 N N . GLU A 1 180 ? -31.141 -1.872 16.562 1 33.28 180 GLU A N 1
ATOM 1436 C CA . GLU A 1 180 ? -32.062 -2.113 17.672 1 33.28 180 GLU A CA 1
ATOM 1437 C C . GLU A 1 180 ? -33.344 -1.32 17.516 1 33.28 180 GLU A C 1
ATOM 1439 O O . GLU A 1 180 ? -33.312 -0.104 17.312 1 33.28 180 GLU A O 1
ATOM 1444 N N . GLY A 1 181 ? -34.406 -1.905 16.969 1 32.62 181 GLY A N 1
ATOM 1445 C CA . GLY A 1 181 ? -35.812 -1.613 17.141 1 32.62 181 GLY A CA 1
ATOM 1446 C C . GLY A 1 181 ? -36.156 -1.085 18.516 1 32.62 181 GLY A C 1
ATOM 1447 O O . GLY A 1 181 ? -36.125 -1.829 19.5 1 32.62 181 GLY A O 1
ATOM 1448 N N . LEU A 1 182 ? -35.656 0.043 19 1 34.72 182 LEU A N 1
ATOM 1449 C CA . LEU A 1 182 ? -36.375 0.683 20.078 1 34.72 182 LEU A CA 1
ATOM 1450 C C . LEU A 1 182 ? -37.875 0.675 19.797 1 34.72 182 LEU A C 1
ATOM 1452 O O . LEU A 1 182 ? -38.344 1.389 18.906 1 34.72 182 LEU A O 1
ATOM 1456 N N . GLY A 1 183 ? -38.562 -0.503 19.75 1 32.06 183 GLY A N 1
ATOM 1457 C CA . GLY A 1 183 ? -40 -0.654 20.047 1 32.06 183 GLY A CA 1
ATOM 1458 C C . GLY A 1 183 ? -40.469 0.241 21.172 1 32.06 183 GLY A C 1
ATOM 1459 O O . GLY A 1 183 ? -40.031 0.096 22.312 1 32.06 183 GLY A O 1
ATOM 1460 N N . ARG A 1 184 ? -40.594 1.571 20.953 1 32.09 184 ARG A N 1
ATOM 1461 C CA . ARG A 1 184 ? -41.5 2.412 21.734 1 32.09 184 ARG A CA 1
ATOM 1462 C C . ARG A 1 184 ? -42.781 1.668 22.078 1 32.09 184 ARG A C 1
ATOM 1464 O O . ARG A 1 184 ? -43.5 1.21 21.188 1 32.09 184 ARG A O 1
ATOM 1471 N N . GLU A 1 185 ? -42.812 0.902 23.156 1 33.31 185 GLU A N 1
ATOM 1472 C CA . GLU A 1 185 ? -44 0.521 23.875 1 33.31 185 GLU A CA 1
ATOM 1473 C C . GLU A 1 185 ? -44.969 1.698 24 1 33.31 185 GLU A C 1
ATOM 1475 O O . GLU A 1 185 ? -44.625 2.738 24.562 1 33.31 185 GLU A O 1
ATOM 1480 N N . GLU A 1 186 ? -45.75 2.057 23.016 1 33.59 186 GLU A N 1
ATOM 1481 C CA . GLU A 1 186 ? -47 2.785 23.188 1 33.59 186 GLU A CA 1
ATOM 1482 C C . GLU A 1 186 ? -47.781 2.295 24.422 1 33.59 186 GLU A C 1
ATOM 1484 O O . GLU A 1 186 ? -48.125 1.12 24.516 1 33.59 186 GLU A O 1
ATOM 1489 N N . ARG A 1 187 ? -47.375 2.744 25.578 1 28.08 187 ARG A N 1
ATOM 1490 C CA . ARG A 1 187 ? -48.281 2.693 26.734 1 28.08 187 ARG A CA 1
ATOM 1491 C C . ARG A 1 187 ? -49.656 3.24 26.359 1 28.08 187 ARG A C 1
ATOM 1493 O O . ARG A 1 187 ? -49.75 4.352 25.844 1 28.08 187 ARG A O 1
ATOM 1500 N N . LYS A 1 188 ? -50.562 2.398 26.078 1 33.62 188 LYS A N 1
ATOM 1501 C CA . LYS A 1 188 ? -52 2.537 26.188 1 33.62 188 LYS A CA 1
ATOM 1502 C C . LYS A 1 188 ? -52.406 3.213 27.5 1 33.62 188 LYS A C 1
ATOM 1504 O O . LYS A 1 188 ? -52.156 2.664 28.578 1 33.62 188 LYS A O 1
ATOM 1509 N N . CYS A 1 189 ? -52.156 4.555 27.453 1 21.55 189 CYS A N 1
ATOM 1510 C CA . CYS A 1 189 ? -53.094 5.297 28.281 1 21.55 189 CYS A CA 1
ATOM 1511 C C . CYS A 1 189 ? -54.438 5.449 27.578 1 21.55 189 CYS A C 1
ATOM 1513 O O . CYS A 1 189 ? -54.5 5.574 26.359 1 21.55 189 CYS A O 1
ATOM 1515 N N . MET B 1 1 ? -10.188 14.938 18.859 1 24.44 1 MET B N 1
ATOM 1516 C CA . MET B 1 1 ? -10.125 14.234 17.578 1 24.44 1 MET B CA 1
ATOM 1517 C C . MET B 1 1 ? -9.258 12.984 17.688 1 24.44 1 MET B C 1
ATOM 1519 O O . MET B 1 1 ? -8.086 13.07 18.047 1 24.44 1 MET B O 1
ATOM 1523 N N . ASP B 1 2 ? -9.812 11.828 17.828 1 30.48 2 ASP B N 1
ATOM 1524 C CA . ASP B 1 2 ? -9.164 10.648 18.391 1 30.48 2 ASP B CA 1
ATOM 1525 C C . ASP B 1 2 ? -8.078 10.117 17.453 1 30.48 2 ASP B C 1
ATOM 1527 O O . ASP B 1 2 ? -8.102 10.391 16.266 1 30.48 2 ASP B O 1
ATOM 1531 N N . GLY B 1 3 ? -7.008 9.844 17.906 1 31 3 GLY B N 1
ATOM 1532 C CA . GLY B 1 3 ? -5.805 9.281 17.328 1 31 3 GLY B CA 1
ATOM 1533 C C . GLY B 1 3 ? -6.082 8.375 16.141 1 31 3 GLY B C 1
ATOM 1534 O O . GLY B 1 3 ? -5.156 7.945 15.453 1 31 3 GLY B O 1
ATOM 1535 N N . THR B 1 4 ? -7.18 7.742 16.172 1 35.25 4 THR B N 1
ATOM 1536 C CA . THR B 1 4 ? -7.766 6.848 15.18 1 35.25 4 THR B CA 1
ATOM 1537 C C . THR B 1 4 ? -8 7.582 13.859 1 35.25 4 THR B C 1
ATOM 1539 O O . THR B 1 4 ? -7.812 7.012 12.781 1 35.25 4 THR B O 1
ATOM 1542 N N . ASP B 1 5 ? -8.367 8.898 13.992 1 36.19 5 ASP B N 1
ATOM 1543 C CA . ASP B 1 5 ? -8.773 9.812 12.93 1 36.19 5 ASP B CA 1
ATOM 1544 C C . ASP B 1 5 ? -7.574 10.227 12.07 1 36.19 5 ASP B C 1
ATOM 1546 O O . ASP B 1 5 ? -7.688 10.344 10.852 1 36.19 5 ASP B O 1
ATOM 1550 N N . LEU B 1 6 ? -6.531 10.508 12.758 1 33.84 6 LEU B N 1
ATOM 1551 C CA . LEU B 1 6 ? -5.355 11.023 12.062 1 33.84 6 LEU B CA 1
ATOM 1552 C C . LEU B 1 6 ? -4.82 10 11.07 1 33.84 6 LEU B C 1
ATOM 1554 O O . LEU B 1 6 ? -4.441 10.359 9.953 1 33.84 6 LEU B O 1
ATOM 1558 N N . ALA B 1 7 ? -4.707 8.789 11.523 1 36.03 7 ALA B N 1
ATOM 1559 C CA . ALA B 1 7 ? -4.262 7.664 10.703 1 36.03 7 ALA B CA 1
ATOM 1560 C C . ALA B 1 7 ? -5.141 7.504 9.461 1 36.03 7 ALA B C 1
ATOM 1562 O O . ALA B 1 7 ? -4.645 7.219 8.375 1 36.03 7 ALA B O 1
ATOM 1563 N N . LYS B 1 8 ? -6.477 7.664 9.711 1 40.94 8 LYS B N 1
ATOM 1564 C CA . LYS B 1 8 ? -7.477 7.703 8.648 1 40.94 8 LYS B CA 1
ATOM 1565 C C . LYS B 1 8 ? -7.18 8.82 7.652 1 40.94 8 LYS B C 1
ATOM 1567 O O . LYS B 1 8 ? -7.438 8.68 6.457 1 40.94 8 LYS B O 1
ATOM 1572 N N . ILE B 1 9 ? -6.781 10.031 8.164 1 40.94 9 ILE B N 1
ATOM 1573 C CA . ILE B 1 9 ? -6.578 11.328 7.512 1 40.94 9 ILE B CA 1
ATOM 1574 C C . ILE B 1 9 ? -5.359 11.25 6.594 1 40.94 9 ILE B C 1
ATOM 1576 O O . ILE B 1 9 ? -5.406 11.711 5.449 1 40.94 9 ILE B O 1
ATOM 1580 N N . VAL B 1 10 ? -4.164 10.844 7.254 1 43.44 10 VAL B N 1
ATOM 1581 C CA . VAL B 1 10 ? -2.922 10.82 6.488 1 43.44 10 VAL B CA 1
ATOM 1582 C C . VAL B 1 10 ? -3.035 9.812 5.352 1 43.44 10 VAL B C 1
ATOM 1584 O O . VAL B 1 10 ? -2.484 10.023 4.266 1 43.44 10 VAL B O 1
ATOM 1587 N N . MET B 1 11 ? -4.082 8.859 5.59 1 44.84 11 MET B N 1
ATOM 1588 C CA . MET B 1 11 ? -4.176 7.602 4.852 1 44.84 11 MET B CA 1
ATOM 1589 C C . MET B 1 11 ? -4.836 7.816 3.496 1 44.84 11 MET B C 1
ATOM 1591 O O . MET B 1 11 ? -4.98 6.875 2.713 1 44.84 11 MET B O 1
ATOM 1595 N N . ASN B 1 12 ? -5.422 9.102 3.371 1 51.88 12 ASN B N 1
ATOM 1596 C CA . ASN B 1 12 ? -6.086 9.344 2.096 1 51.88 12 ASN B CA 1
ATOM 1597 C C . ASN B 1 12 ? -5.105 9.852 1.039 1 51.88 12 ASN B C 1
ATOM 1599 O O . ASN B 1 12 ? -4.375 10.812 1.273 1 51.88 12 ASN B O 1
ATOM 1603 N N . PRO B 1 13 ? -4.953 9.148 0.101 1 56.97 13 PRO B N 1
ATOM 1604 C CA . PRO B 1 13 ? -4.039 9.57 -0.96 1 56.97 13 PRO B CA 1
ATOM 1605 C C . PRO B 1 13 ? -4.176 11.055 -1.297 1 56.97 13 PRO B C 1
ATOM 1607 O O . PRO B 1 13 ? -3.174 11.727 -1.568 1 56.97 13 PRO B O 1
ATOM 1610 N N . VAL B 1 14 ? -5.395 11.508 -1.326 1 66.31 14 VAL B N 1
ATOM 1611 C CA . VAL B 1 14 ? -5.605 12.914 -1.628 1 66.31 14 VAL B CA 1
ATOM 1612 C C . VAL B 1 14 ? -4.938 13.781 -0.562 1 66.31 14 VAL B C 1
ATOM 1614 O O . VAL B 1 14 ? -4.289 14.781 -0.882 1 66.31 14 VAL B O 1
ATOM 1617 N N . ARG B 1 15 ? -5.039 13.398 0.678 1 67.5 15 ARG B N 1
ATOM 1618 C CA . ARG B 1 15 ? -4.426 14.156 1.761 1 67.5 15 ARG B CA 1
ATOM 1619 C C . ARG B 1 15 ? -2.902 14.094 1.676 1 67.5 15 ARG B C 1
ATOM 1621 O O . ARG B 1 15 ? -2.219 15.07 1.985 1 67.5 15 ARG B O 1
ATOM 1628 N N . MET B 1 16 ? -2.566 12.953 1.228 1 63.38 16 MET B N 1
ATOM 1629 C CA . MET B 1 16 ? -1.126 12.828 1.026 1 63.38 16 MET B CA 1
ATOM 1630 C C . MET B 1 16 ? -0.648 13.773 -0.071 1 63.38 16 MET B C 1
ATOM 1632 O O . MET B 1 16 ? 0.416 14.383 0.048 1 63.38 16 MET B O 1
ATOM 1636 N N . ARG B 1 17 ? -1.376 13.891 -1.048 1 68.12 17 ARG B N 1
ATOM 1637 C CA . ARG B 1 17 ? -1.022 14.805 -2.133 1 68.12 17 ARG B CA 1
ATOM 1638 C C . ARG B 1 17 ? -1.08 16.25 -1.671 1 68.12 17 ARG B C 1
ATOM 1640 O O . ARG B 1 17 ? -0.246 17.078 -2.068 1 68.12 17 ARG B O 1
ATOM 1647 N N . ILE B 1 18 ? -2.078 16.531 -0.877 1 79.44 18 ILE B N 1
ATOM 1648 C CA . ILE B 1 18 ? -2.18 17.875 -0.322 1 79.44 18 ILE B CA 1
ATOM 1649 C C . ILE B 1 18 ? -0.945 18.172 0.525 1 79.44 18 ILE B C 1
ATOM 1651 O O . ILE B 1 18 ? -0.332 19.234 0.385 1 79.44 18 ILE B O 1
ATOM 1655 N N . ALA B 1 19 ? -0.619 17.172 1.321 1 69.31 19 ALA B N 1
ATOM 1656 C CA . ALA B 1 19 ? 0.549 17.344 2.182 1 69.31 19 ALA B CA 1
ATOM 1657 C C . ALA B 1 19 ? 1.82 17.516 1.355 1 69.31 19 ALA B C 1
ATOM 1659 O O . ALA B 1 19 ? 2.664 18.359 1.673 1 69.31 19 ALA B O 1
ATOM 1660 N N . GLN B 1 20 ? 1.93 16.719 0.377 1 62.62 20 GLN B N 1
ATOM 1661 C CA . GLN B 1 20 ? 3.088 16.812 -0.504 1 62.62 20 GLN B CA 1
ATOM 1662 C C . GLN B 1 20 ? 3.168 18.188 -1.168 1 62.62 20 GLN B C 1
ATOM 1664 O O . GLN B 1 20 ? 4.25 18.766 -1.271 1 62.62 20 GLN B O 1
ATOM 1669 N N . TYR B 1 21 ? 2.061 18.656 -1.703 1 73.19 21 TYR B N 1
ATOM 1670 C CA . TYR B 1 21 ? 2.027 19.984 -2.289 1 73.19 21 TYR B CA 1
ATOM 1671 C C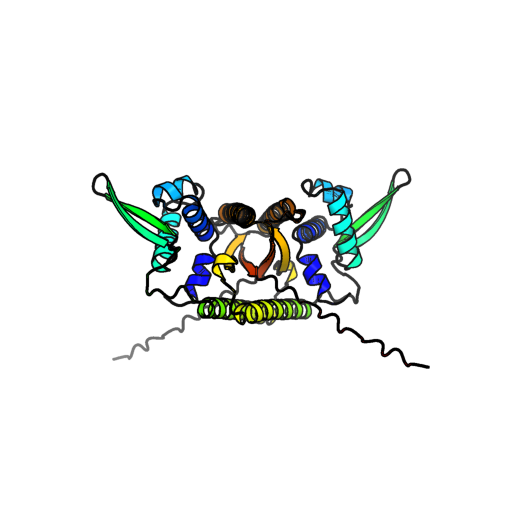 . TYR B 1 21 ? 2.547 21.031 -1.303 1 73.19 21 TYR B C 1
ATOM 1673 O O . TYR B 1 21 ? 3.383 21.859 -1.654 1 73.19 21 TYR B O 1
ATOM 1681 N N . LEU B 1 22 ? 2.078 20.906 -0.076 1 79.06 22 LEU B N 1
ATOM 1682 C CA . LEU B 1 22 ? 2.438 21.906 0.918 1 79.06 22 LEU B CA 1
ATOM 1683 C C . LEU B 1 22 ? 3.895 21.75 1.342 1 79.06 22 LEU B C 1
ATOM 1685 O O . LEU B 1 22 ? 4.543 22.734 1.713 1 79.06 22 LEU B O 1
ATOM 1689 N N . LEU B 1 23 ? 4.281 20.516 1.271 1 62.69 23 LEU B N 1
ATOM 1690 C CA . LEU B 1 23 ? 5.695 20.297 1.557 1 62.69 23 LEU B CA 1
ATOM 1691 C C . LEU B 1 23 ? 6.574 20.906 0.473 1 62.69 23 LEU B C 1
ATOM 1693 O O . LEU B 1 23 ? 7.586 21.547 0.776 1 62.69 23 LEU B O 1
ATOM 1697 N N . LEU B 1 24 ? 6.262 20.719 -0.732 1 62.72 24 LEU B N 1
ATOM 1698 C CA . LEU B 1 24 ? 7.051 21.172 -1.876 1 62.72 24 LEU B CA 1
ATOM 1699 C C . LEU B 1 24 ? 6.965 22.688 -2.041 1 62.72 24 LEU B C 1
ATOM 1701 O O . LEU B 1 24 ? 7.949 23.328 -2.402 1 62.72 24 LEU B O 1
ATOM 1705 N N . HIS B 1 25 ? 5.805 23.25 -1.83 1 77.44 25 HIS B N 1
ATOM 1706 C CA . HIS B 1 25 ? 5.582 24.656 -2.098 1 77.44 25 HIS B CA 1
ATOM 1707 C C . HIS B 1 25 ? 5.621 25.484 -0.809 1 77.44 25 HIS B C 1
ATOM 1709 O O . HIS B 1 25 ? 5.477 26.703 -0.84 1 77.44 25 HIS B O 1
ATOM 1715 N N . GLU B 1 26 ? 5.82 24.797 0.361 1 75.5 26 GLU B N 1
ATOM 1716 C CA . GLU B 1 26 ? 5.879 25.391 1.695 1 75.5 26 GLU B CA 1
ATOM 1717 C C . GLU B 1 26 ? 4.504 25.875 2.152 1 75.5 26 GLU B C 1
ATOM 1719 O O . GLU B 1 26 ? 4.137 25.703 3.316 1 75.5 26 GLU B O 1
ATOM 1724 N N . HIS B 1 27 ? 3.809 26.562 1.217 1 86 27 HIS B N 1
ATOM 1725 C CA . HIS B 1 27 ? 2.449 26.984 1.523 1 86 27 HIS B CA 1
ATOM 1726 C C . HIS B 1 27 ? 1.585 27.016 0.267 1 86 27 HIS B C 1
ATOM 1728 O O . HIS B 1 27 ? 2.094 26.875 -0.846 1 86 27 HIS B O 1
ATOM 1734 N N . GLY B 1 28 ? 0.221 27.078 0.424 1 90.06 28 GLY B N 1
ATOM 1735 C CA . GLY B 1 28 ? -0.711 27.156 -0.689 1 90.06 28 GLY B CA 1
ATOM 1736 C C . GLY B 1 28 ? -2.148 27.359 -0.25 1 90.06 28 GLY B C 1
ATOM 1737 O O . GLY B 1 28 ? -2.514 27.031 0.88 1 90.06 28 GLY B O 1
ATOM 1738 N N . THR B 1 29 ? -2.879 28.078 -1.179 1 92 29 THR B N 1
ATOM 1739 C CA . THR B 1 29 ? -4.312 28.219 -0.958 1 92 29 THR B CA 1
ATOM 1740 C C . THR B 1 29 ? -5.062 27 -1.488 1 92 29 THR B C 1
ATOM 1742 O O . THR B 1 29 ? -4.52 26.234 -2.283 1 92 29 THR B O 1
ATOM 1745 N N . THR B 1 30 ? -6.273 26.875 -0.92 1 91.25 30 THR B N 1
ATOM 1746 C CA . THR B 1 30 ? -7.105 25.766 -1.401 1 91.25 30 THR B CA 1
ATOM 1747 C C . THR B 1 30 ? -7.258 25.828 -2.918 1 91.25 30 THR B C 1
ATOM 1749 O O . THR B 1 30 ? -7.277 24.797 -3.588 1 91.25 30 THR B O 1
ATOM 1752 N N . VAL B 1 31 ? -7.34 27.031 -3.473 1 88.31 31 VAL B N 1
ATOM 1753 C CA . VAL B 1 31 ? -7.488 27.234 -4.914 1 88.31 31 VAL B CA 1
ATOM 1754 C C . VAL B 1 31 ? -6.23 26.75 -5.629 1 88.31 31 VAL B C 1
ATOM 1756 O O . VAL B 1 31 ? -6.312 26.016 -6.621 1 88.31 31 VAL B O 1
ATOM 1759 N N . GLN B 1 32 ? -5.066 27.062 -5.133 1 90.62 32 GLN B N 1
ATOM 1760 C CA . GLN B 1 32 ? -3.793 26.656 -5.719 1 90.62 32 GLN B CA 1
ATOM 1761 C C . GLN B 1 32 ? -3.613 25.141 -5.66 1 90.62 32 GLN B C 1
ATOM 1763 O O . GLN B 1 32 ? -3.188 24.531 -6.637 1 90.62 32 GLN B O 1
ATOM 1768 N N . ILE B 1 33 ? -3.938 24.578 -4.484 1 88.88 33 ILE B N 1
ATOM 1769 C CA . ILE B 1 33 ? -3.828 23.141 -4.301 1 88.88 33 ILE B CA 1
ATOM 1770 C C . ILE B 1 33 ? -4.77 22.422 -5.266 1 88.88 33 ILE B C 1
ATOM 1772 O O . ILE B 1 33 ? -4.387 21.422 -5.887 1 88.88 33 ILE B O 1
ATOM 1776 N N . GLY B 1 34 ? -5.941 22.984 -5.465 1 87.81 34 GLY B N 1
ATOM 1777 C CA . GLY B 1 34 ? -6.922 22.422 -6.379 1 87.81 34 GLY B CA 1
ATOM 1778 C C . GLY B 1 34 ? -6.484 22.469 -7.828 1 87.81 34 GLY B C 1
ATOM 1779 O O . GLY B 1 34 ? -6.809 21.562 -8.609 1 87.81 34 GLY B O 1
ATOM 1780 N N . GLU B 1 35 ? -5.77 23.531 -8.188 1 88.12 35 GLU B N 1
ATOM 1781 C CA . GLU B 1 35 ? -5.25 23.641 -9.547 1 88.12 35 GLU B CA 1
ATOM 1782 C C . GLU B 1 35 ? -4.234 22.531 -9.836 1 88.12 35 GLU B C 1
ATOM 1784 O O . GLU B 1 35 ? -4.168 22.016 -10.953 1 88.12 35 GLU B O 1
ATOM 1789 N N . GLU B 1 36 ? -3.465 22.25 -8.766 1 79.25 36 GLU B N 1
ATOM 1790 C CA . GLU B 1 36 ? -2.477 21.188 -8.914 1 79.25 36 GLU B CA 1
ATOM 1791 C C . GLU B 1 36 ? -3.141 19.812 -8.883 1 79.25 36 GLU B C 1
ATOM 1793 O O . GLU B 1 36 ? -2.721 18.906 -9.602 1 79.25 36 GLU B O 1
ATOM 1798 N N . LEU B 1 37 ? -4.148 19.734 -7.984 1 76.81 37 LEU B N 1
ATOM 1799 C CA . LEU B 1 37 ? -4.891 18.484 -7.871 1 76.81 37 LEU B CA 1
ATOM 1800 C C . LEU B 1 37 ? -6.211 18.562 -8.633 1 76.81 37 LEU B C 1
ATOM 1802 O O . LEU B 1 37 ? -7.281 18.406 -8.039 1 76.81 37 LEU B O 1
ATOM 1806 N N . SER B 1 38 ? -6.141 18.812 -9.914 1 75.62 38 SER B N 1
ATOM 1807 C CA . SER B 1 38 ? -7.293 19.141 -10.75 1 75.62 38 SER B CA 1
ATOM 1808 C C . SER B 1 38 ? -8.242 17.953 -10.867 1 75.62 38 SER B C 1
ATOM 1810 O O . SER B 1 38 ? -9.414 18.109 -11.211 1 75.62 38 SER B O 1
ATOM 1812 N N . ASP B 1 39 ? -7.77 16.906 -10.547 1 66.19 39 ASP B N 1
ATOM 1813 C CA . ASP B 1 39 ? -8.578 15.695 -10.648 1 66.19 39 ASP B CA 1
ATOM 1814 C C . ASP B 1 39 ? -9.461 15.523 -9.414 1 66.19 39 ASP B C 1
ATOM 1816 O O . ASP B 1 39 ? -10.32 14.633 -9.383 1 66.19 39 ASP B O 1
ATOM 1820 N N . VAL B 1 40 ? -9.297 16.281 -8.43 1 74.38 40 VAL B N 1
ATOM 1821 C CA . VAL B 1 40 ? -10.078 16.219 -7.199 1 74.38 40 VAL B CA 1
ATOM 1822 C C . VAL B 1 40 ? -11.203 17.25 -7.254 1 74.38 40 VAL B C 1
ATOM 1824 O O . VAL B 1 40 ? -10.953 18.438 -7.469 1 74.38 40 VAL B O 1
ATOM 1827 N N . PRO B 1 41 ? -12.43 16.797 -7.188 1 77.88 41 PRO B N 1
ATOM 1828 C CA . PRO B 1 41 ? -13.531 17.766 -7.137 1 77.88 41 PRO B CA 1
ATOM 1829 C C . PRO B 1 41 ? -13.336 18.812 -6.047 1 77.88 41 PRO B C 1
ATOM 1831 O O . PRO B 1 41 ? -12.852 18.5 -4.957 1 77.88 41 PRO B O 1
ATOM 1834 N N . LYS B 1 42 ? -13.789 20 -6.418 1 82.81 42 LYS B N 1
ATOM 1835 C CA . LYS B 1 42 ? -13.617 21.125 -5.52 1 82.81 42 LYS B CA 1
ATOM 1836 C C . LYS B 1 42 ? -14.219 20.844 -4.148 1 82.81 42 LYS B C 1
ATOM 1838 O O . LYS B 1 42 ? -13.586 21.109 -3.121 1 82.81 42 LYS B O 1
ATOM 1843 N N . ALA B 1 43 ? -15.398 20.328 -4.191 1 80.12 43 ALA B N 1
ATOM 1844 C CA . ALA B 1 43 ? -16.062 20.031 -2.93 1 80.12 43 ALA B CA 1
ATOM 1845 C C . ALA B 1 43 ? -15.258 19.062 -2.092 1 80.12 43 ALA B C 1
ATOM 18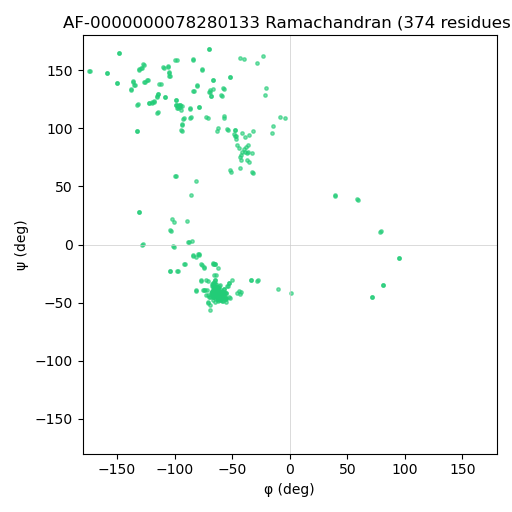47 O O . ALA B 1 43 ? -15.148 19.203 -0.872 1 80.12 43 ALA B O 1
ATOM 1848 N N . SER B 1 44 ? -14.688 18.094 -2.719 1 75.5 44 SER B N 1
ATOM 1849 C CA . SER B 1 44 ? -13.859 17.094 -2.035 1 75.5 44 SER B CA 1
ATOM 1850 C C . SER B 1 44 ? -12.578 17.734 -1.491 1 75.5 44 SER B C 1
ATOM 1852 O O . SER B 1 44 ? -12.156 17.422 -0.377 1 75.5 44 SER B O 1
ATOM 1854 N N . LEU B 1 45 ? -12 18.547 -2.273 1 84.19 45 LEU B N 1
ATOM 1855 C CA . LEU B 1 45 ? -10.773 19.219 -1.855 1 84.19 45 LEU B CA 1
ATOM 1856 C C . LEU B 1 45 ? -11 20.016 -0.583 1 84.19 45 LEU B C 1
ATOM 1858 O O . LEU B 1 45 ? -10.211 19.938 0.358 1 84.19 45 LEU B O 1
ATOM 1862 N N . TYR B 1 46 ? -12.125 20.766 -0.576 1 85.5 46 TYR B N 1
ATOM 1863 C CA . TYR B 1 46 ? -12.445 21.578 0.594 1 85.5 46 TYR B CA 1
ATOM 1864 C C . TYR B 1 46 ? -12.656 20.703 1.823 1 85.5 46 TYR B C 1
ATOM 1866 O O . TYR B 1 46 ? -12.211 21.047 2.922 1 85.5 46 TYR B O 1
ATOM 1874 N N . ARG B 1 47 ? -13.234 19.625 1.572 1 79.75 47 ARG B N 1
ATOM 1875 C CA . ARG B 1 47 ? -13.469 18.703 2.67 1 79.75 47 ARG B CA 1
ATOM 1876 C C . ARG B 1 47 ? -12.148 18.156 3.211 1 79.75 47 ARG B C 1
ATOM 1878 O O . ARG B 1 47 ? -11.945 18.094 4.426 1 79.75 47 ARG B O 1
ATOM 1885 N N . HIS B 1 48 ? -11.281 17.703 2.33 1 77.06 48 HIS B N 1
ATOM 1886 C CA . HIS B 1 48 ? -9.984 17.188 2.748 1 77.06 48 HIS B CA 1
ATOM 1887 C C . HIS B 1 48 ? -9.172 18.25 3.477 1 77.06 48 HIS B C 1
ATOM 1889 O O . HIS B 1 48 ? -8.516 17.953 4.48 1 77.06 48 HIS B O 1
ATOM 1895 N N . MET B 1 49 ? -9.242 19.453 2.943 1 83.88 49 MET B N 1
ATOM 1896 C CA . MET B 1 49 ? -8.539 20.562 3.58 1 83.88 49 MET B CA 1
ATOM 1897 C C . MET B 1 49 ? -9.016 20.766 5.012 1 83.88 49 MET B C 1
ATOM 1899 O O . MET B 1 49 ? -8.211 20.953 5.922 1 83.88 49 MET B O 1
ATOM 1903 N N . ARG B 1 50 ? -10.312 20.734 5.172 1 79 50 ARG B N 1
ATOM 1904 C CA . ARG B 1 50 ? -10.883 20.891 6.508 1 79 50 ARG B CA 1
ATOM 1905 C C . ARG B 1 50 ? -10.438 19.75 7.426 1 79 50 ARG B C 1
ATOM 1907 O O . ARG B 1 50 ? -10.047 20 8.57 1 79 50 ARG B O 1
ATOM 1914 N N . ILE B 1 51 ? -10.484 18.562 6.91 1 68.5 51 ILE B N 1
ATOM 1915 C CA . ILE B 1 51 ? -10.07 17.406 7.688 1 68.5 51 ILE B CA 1
ATOM 1916 C C . ILE B 1 51 ? -8.609 17.547 8.094 1 68.5 51 ILE B C 1
ATOM 1918 O O . ILE B 1 51 ? -8.25 17.297 9.25 1 68.5 51 ILE B O 1
ATOM 1922 N N . LEU B 1 52 ? -7.789 17.906 7.152 1 71.94 52 LEU B N 1
ATOM 1923 C CA . LEU B 1 52 ? -6.363 18.078 7.418 1 71.94 52 LEU B CA 1
ATOM 1924 C C . LEU B 1 52 ? -6.125 19.172 8.445 1 71.94 52 LEU B C 1
ATOM 1926 O O . LEU B 1 52 ? -5.273 19.031 9.328 1 71.94 52 LEU B O 1
ATOM 1930 N N . GLU B 1 53 ? -6.922 20.266 8.297 1 77.19 53 GLU B N 1
ATOM 1931 C CA . GLU B 1 53 ? -6.812 21.375 9.234 1 77.19 53 GLU B CA 1
ATOM 1932 C C . GLU B 1 53 ? -7.258 20.969 10.633 1 77.19 53 GLU B C 1
ATOM 1934 O O . GLU B 1 53 ? -6.562 21.234 11.609 1 77.19 53 GLU B O 1
ATOM 1939 N N . ASP B 1 54 ? -8.328 20.25 10.656 1 66.81 54 ASP B N 1
ATOM 1940 C CA . ASP B 1 54 ? -8.867 19.797 11.938 1 66.81 54 ASP B CA 1
ATOM 1941 C C . ASP B 1 54 ? -7.918 18.812 12.609 1 66.81 54 ASP B C 1
ATOM 1943 O O . ASP B 1 54 ? -7.812 18.781 13.836 1 66.81 54 ASP B O 1
ATOM 1947 N N . ALA B 1 55 ? -7.285 18.078 11.703 1 58.69 55 ALA B N 1
ATOM 1948 C CA . ALA B 1 55 ? -6.34 17.094 12.211 1 58.69 55 ALA B CA 1
ATOM 1949 C C . ALA B 1 55 ? -5.02 17.734 12.602 1 58.69 55 ALA B C 1
ATOM 1951 O O . ALA B 1 55 ? -4.133 17.078 13.156 1 58.69 55 ALA B O 1
ATOM 1952 N N . GLY B 1 56 ? -4.855 18.938 12.312 1 61.91 56 GLY B N 1
ATOM 1953 C CA . GLY B 1 56 ? -3.633 19.656 12.633 1 61.91 56 GLY B CA 1
ATOM 1954 C C . GLY B 1 56 ? -2.494 19.359 11.68 1 61.91 56 GLY B C 1
ATOM 1955 O O . GLY B 1 56 ? -1.331 19.625 11.984 1 61.91 56 GLY B O 1
ATOM 1956 N N . LEU B 1 57 ? -2.762 18.719 10.625 1 68.31 57 LEU B N 1
ATOM 1957 C CA . LEU B 1 57 ? -1.734 18.375 9.648 1 68.31 57 LEU B CA 1
ATOM 1958 C C . LEU B 1 57 ? -1.357 19.578 8.805 1 68.31 57 LEU B C 1
ATOM 1960 O O . LEU B 1 57 ? -0.222 19.688 8.336 1 68.31 57 LEU B O 1
ATOM 1964 N N . ILE B 1 58 ? -2.402 20.469 8.625 1 78.94 58 ILE B N 1
ATOM 1965 C CA . ILE B 1 58 ? -2.135 21.75 7.969 1 78.94 58 ILE B CA 1
ATOM 1966 C C . ILE B 1 58 ? -2.695 22.891 8.82 1 78.94 58 ILE B C 1
ATOM 1968 O O . ILE B 1 58 ? -3.559 22.672 9.672 1 78.94 58 ILE B O 1
ATOM 1972 N N . GLN B 1 59 ? -2.107 24.031 8.727 1 83.69 59 GLN B N 1
ATOM 1973 C CA . GLN B 1 59 ? -2.555 25.203 9.461 1 83.69 59 GLN B CA 1
ATOM 1974 C C . GLN B 1 59 ? -2.674 26.422 8.547 1 83.69 59 GLN B C 1
ATOM 1976 O O . GLN B 1 59 ? -1.965 26.516 7.543 1 83.69 59 GLN B O 1
ATOM 1981 N N . VAL B 1 60 ? -3.641 27.328 8.953 1 89.38 60 VAL B N 1
ATOM 1982 C CA . VAL B 1 60 ? -3.773 28.594 8.25 1 89.38 60 VAL B CA 1
ATOM 1983 C C . VAL B 1 60 ? -2.688 29.562 8.711 1 89.38 60 VAL B C 1
ATOM 1985 O O . VAL B 1 60 ? -2.574 29.859 9.906 1 89.38 60 VAL B O 1
ATOM 1988 N N . VAL B 1 61 ? -1.85 29.969 7.801 1 87.69 61 VAL B N 1
ATOM 1989 C CA . VAL B 1 61 ? -0.757 30.844 8.203 1 87.69 61 VAL B CA 1
ATOM 1990 C C . VAL B 1 61 ? -1.067 32.281 7.773 1 87.69 61 VAL B C 1
ATOM 1992 O O . VAL B 1 61 ? -0.451 33.219 8.266 1 87.69 61 VAL B O 1
ATOM 1995 N N . GLN B 1 62 ? -1.89 32.438 6.824 1 89 62 GLN B N 1
ATOM 1996 C CA . GLN B 1 62 ? -2.262 33.75 6.34 1 89 62 GLN B CA 1
ATOM 1997 C C . GLN B 1 62 ? -3.686 33.75 5.789 1 89 62 GLN B C 1
ATOM 1999 O O . GLN B 1 62 ? -4.145 32.75 5.234 1 89 62 GLN B O 1
ATOM 2004 N N . GLU B 1 63 ? -4.355 34.812 6.117 1 90.94 63 GLU B N 1
ATOM 2005 C CA . GLU B 1 63 ? -5.676 35.031 5.531 1 90.94 63 GLU B CA 1
ATOM 2006 C C . GLU B 1 63 ? -5.684 36.281 4.648 1 90.94 63 GLU B C 1
ATOM 2008 O O . GLU B 1 63 ? -5.363 37.375 5.109 1 90.94 63 GLU B O 1
ATOM 2013 N N . ASN B 1 64 ? -5.863 36 3.334 1 85.5 64 ASN B N 1
ATOM 2014 C CA . ASN B 1 64 ? -5.902 37.125 2.393 1 85.5 64 ASN B CA 1
ATOM 2015 C C . ASN B 1 64 ? -7.336 37.531 2.064 1 85.5 64 ASN B C 1
ATOM 2017 O O . ASN B 1 64 ? -8.164 36.688 1.726 1 85.5 64 ASN B O 1
ATOM 2021 N N . LYS B 1 65 ? -7.668 38.719 2.355 1 82.44 65 LYS B N 1
ATOM 2022 C CA . LYS B 1 65 ? -8.984 39.25 1.994 1 82.44 65 LYS B CA 1
ATOM 2023 C C . LYS B 1 65 ? -9.086 39.469 0.49 1 82.44 65 LYS B C 1
ATOM 2025 O O . LYS B 1 65 ? -8.234 40.156 -0.1 1 82.44 65 LYS B O 1
ATOM 2030 N N . LYS B 1 66 ? -9.852 38.656 -0.199 1 76.69 66 LYS B N 1
ATOM 2031 C CA . LYS B 1 66 ? -10.078 38.875 -1.625 1 76.69 66 LYS B CA 1
ATOM 2032 C C . LYS B 1 66 ? -11.555 39.125 -1.91 1 76.69 66 LYS B C 1
ATOM 2034 O O . LYS B 1 66 ? -12.383 38.219 -1.815 1 76.69 66 LYS B O 1
ATOM 2039 N N . ARG B 1 67 ? -11.844 40.281 -2.539 1 75.38 67 ARG B N 1
ATOM 2040 C CA . ARG B 1 67 ? -13.156 40.688 -3.014 1 75.38 67 ARG B CA 1
ATOM 2041 C C . ARG B 1 67 ? -14.25 40.281 -2.031 1 75.38 67 ARG B C 1
ATOM 2043 O O . ARG B 1 67 ? -15.273 39.719 -2.43 1 75.38 67 ARG B O 1
ATOM 2050 N N . GLY B 1 68 ? -14.062 40.438 -0.785 1 80.06 68 GLY B N 1
ATOM 2051 C CA . GLY B 1 68 ? -15.094 40.188 0.207 1 80.06 68 GLY B CA 1
ATOM 2052 C C . GLY B 1 68 ? -15.016 38.781 0.795 1 80.06 68 GLY B C 1
ATOM 2053 O O . GLY B 1 68 ? -15.812 38.438 1.666 1 80.06 68 GLY B O 1
ATOM 2054 N N . THR B 1 69 ? -14.195 38 0.129 1 80.25 69 THR B N 1
ATOM 2055 C CA . THR B 1 69 ? -14.016 36.656 0.693 1 80.25 69 THR B CA 1
ATOM 2056 C C . THR B 1 69 ? -12.609 36.531 1.274 1 80.25 69 THR B C 1
ATOM 2058 O O . THR B 1 69 ? -11.742 37.375 1.043 1 80.25 69 THR B O 1
ATOM 2061 N N . VAL B 1 70 ? -12.484 35.656 2.275 1 85.94 70 VAL B N 1
ATOM 2062 C CA . VAL B 1 70 ? -11.188 35.375 2.887 1 85.94 70 VAL B CA 1
ATOM 2063 C C . VAL B 1 70 ? -10.586 34.125 2.277 1 85.94 70 VAL B C 1
ATOM 2065 O O . VAL B 1 70 ? -11.25 33.094 2.195 1 85.94 70 VAL B O 1
ATOM 2068 N N . GLU B 1 71 ? -9.43 34.344 1.633 1 88.56 71 GLU B N 1
ATOM 2069 C CA . GLU B 1 71 ? -8.688 33.219 1.128 1 88.56 71 GLU B CA 1
ATOM 2070 C C . GLU B 1 71 ? -7.613 32.75 2.117 1 88.56 71 GLU B C 1
ATOM 2072 O O . GLU B 1 71 ? -6.715 33.531 2.451 1 88.56 71 GLU B O 1
ATOM 2077 N N . LYS B 1 72 ? -7.77 31.5 2.631 1 92.19 72 LYS B N 1
ATOM 2078 C CA . LYS B 1 72 ? -6.828 30.969 3.607 1 92.19 72 LYS B CA 1
ATOM 2079 C C . LYS B 1 72 ? -5.594 30.391 2.918 1 92.19 72 LYS B C 1
ATOM 2081 O O . LYS B 1 72 ? -5.703 29.75 1.874 1 92.19 72 LYS B O 1
ATOM 2086 N N . VAL B 1 73 ? -4.426 30.781 3.447 1 93.06 73 VAL B N 1
ATOM 2087 C CA . VAL B 1 73 ? -3.168 30.172 3.018 1 93.06 73 VAL B CA 1
ATOM 2088 C C . VAL B 1 73 ? -2.748 29.094 4.016 1 93.06 73 VAL B C 1
ATOM 2090 O O . VAL B 1 73 ? -2.65 29.359 5.219 1 93.06 73 VAL B O 1
ATOM 2093 N N . TYR B 1 74 ? -2.555 27.875 3.459 1 90 74 TYR B N 1
ATOM 2094 C CA . TYR B 1 74 ? -2.252 26.734 4.32 1 90 74 TYR B CA 1
ATOM 2095 C C . TYR B 1 74 ? -0.775 26.375 4.234 1 90 74 TYR B C 1
ATOM 2097 O O . TYR B 1 74 ? -0.14 26.562 3.195 1 90 74 TYR B O 1
ATOM 2105 N N . LYS B 1 75 ? -0.176 25.938 5.34 1 84.69 75 LYS B N 1
ATOM 2106 C CA . LYS B 1 75 ? 1.14 25.312 5.438 1 84.69 75 LYS B CA 1
ATOM 2107 C C . LYS B 1 75 ? 1.056 23.969 6.156 1 84.69 75 LYS B C 1
ATOM 2109 O O . LYS B 1 75 ? 0.157 23.75 6.973 1 84.69 75 LYS B O 1
ATOM 2114 N N . LEU B 1 76 ? 1.859 23.109 5.547 1 71.31 76 LEU B N 1
ATOM 2115 C CA . LEU B 1 76 ? 1.968 21.844 6.27 1 71.31 76 LEU B CA 1
ATOM 2116 C C . LEU B 1 76 ? 2.457 22.078 7.695 1 71.31 76 LEU B C 1
ATOM 2118 O O . LEU B 1 76 ? 3.385 22.859 7.918 1 71.31 76 LEU B O 1
ATOM 2122 N N . ASN B 1 77 ? 1.511 21.875 8.547 1 57.19 77 ASN B N 1
ATOM 2123 C CA . ASN B 1 77 ? 1.977 21.969 9.93 1 57.19 77 ASN B CA 1
ATOM 2124 C C . ASN B 1 77 ? 3.215 21.109 10.172 1 57.19 77 ASN B C 1
ATOM 2126 O O . ASN B 1 77 ? 3.104 19.906 10.375 1 57.19 77 ASN B O 1
ATOM 2130 N N . GLN B 1 78 ? 4.098 21.609 9.398 1 50.06 78 GLN B N 1
ATOM 2131 C CA . GLN B 1 78 ? 5.312 20.859 9.719 1 50.06 78 GLN B CA 1
ATOM 2132 C C . GLN B 1 78 ? 5.504 20.734 11.227 1 50.06 78 GLN B C 1
ATOM 2134 O O . GLN B 1 78 ? 6.066 19.734 11.703 1 50.06 78 GLN B O 1
ATOM 2139 N N . ASP B 1 79 ? 5.176 22.062 11.914 1 39.03 79 ASP B N 1
ATOM 2140 C CA . ASP B 1 79 ? 5.152 22.234 13.367 1 39.03 79 ASP B CA 1
ATOM 2141 C C . ASP B 1 79 ? 3.762 21.938 13.93 1 39.03 79 ASP B C 1
ATOM 2143 O O . ASP B 1 79 ? 2.875 22.797 13.875 1 39.03 79 ASP B O 1
ATOM 2147 N N . ASN B 1 80 ? 2.779 21.203 13.32 1 34.88 80 ASN B N 1
ATOM 2148 C CA . ASN B 1 80 ? 1.441 21.25 13.906 1 34.88 80 ASN B CA 1
ATOM 2149 C C . ASN B 1 80 ? 1.466 21.828 15.312 1 34.88 80 ASN B C 1
ATOM 2151 O O . ASN B 1 80 ? 2.053 21.25 16.219 1 34.88 80 ASN B O 1
ATOM 2155 N N . PRO B 1 81 ? 1.207 23.141 15.602 1 31.08 81 PRO B N 1
ATOM 2156 C CA . PRO B 1 81 ? 0.872 23.781 16.859 1 31.08 81 PRO B CA 1
ATOM 2157 C C . PRO B 1 81 ? -0.351 23.172 17.547 1 31.08 81 PRO B C 1
ATOM 2159 O O . PRO B 1 81 ? -0.885 23.734 18.5 1 31.08 81 PRO B O 1
ATOM 2162 N N . LEU B 1 82 ? -1.574 22.891 17.078 1 32.69 82 LEU B N 1
ATOM 2163 C CA . LEU B 1 82 ? -2.289 22.562 18.312 1 32.69 82 LEU B CA 1
ATOM 2164 C C . LEU B 1 82 ? -1.317 22.125 19.406 1 32.69 82 LEU B C 1
ATOM 2166 O O . LEU B 1 82 ? -0.207 21.672 19.109 1 32.69 82 LEU B O 1
ATOM 2170 N N . ASP B 1 83 ? -1.52 22.062 20.766 1 31.89 83 ASP B N 1
ATOM 2171 C CA . ASP B 1 83 ? -0.401 21.766 21.656 1 31.89 83 ASP B CA 1
ATOM 2172 C C . ASP B 1 83 ? 0.733 21.062 20.906 1 31.89 83 ASP B C 1
ATOM 2174 O O . ASP B 1 83 ? 0.492 20.344 19.938 1 31.89 83 ASP B O 1
ATOM 2178 N N . SER B 1 84 ? 2.168 21.516 20.953 1 37.06 84 SER B N 1
ATOM 2179 C CA . SER B 1 84 ? 3.57 21.234 20.656 1 37.06 84 SER B CA 1
ATOM 2180 C C . SER B 1 84 ? 3.756 19.781 20.219 1 37.06 84 SER B C 1
ATOM 2182 O O . SER B 1 84 ? 4.836 19.391 19.766 1 37.06 84 SER B O 1
ATOM 2184 N N . LYS B 1 85 ? 3.113 18.812 20.734 1 38.16 85 LYS B N 1
ATOM 2185 C CA . LYS B 1 85 ? 3.578 17.438 20.891 1 38.16 85 LYS B CA 1
ATOM 2186 C C . LYS B 1 85 ? 3.301 16.625 19.625 1 38.16 85 LYS B C 1
ATOM 2188 O O . LYS B 1 85 ? 2.195 16.109 19.453 1 38.16 85 LYS B O 1
ATOM 2193 N N . GLU B 1 86 ? 3.525 17.109 18.297 1 46.5 86 GLU B N 1
ATOM 2194 C CA . GLU B 1 86 ? 3.689 16.109 17.25 1 46.5 86 GLU B CA 1
ATOM 2195 C C . GLU B 1 86 ? 3.688 14.695 17.844 1 46.5 86 GLU B C 1
ATOM 2197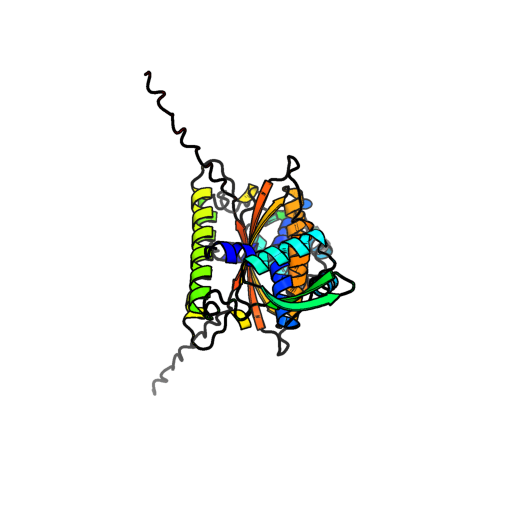 O O . GLU B 1 86 ? 4.238 14.469 18.922 1 46.5 86 GLU B O 1
ATOM 2202 N N . PRO B 1 87 ? 2.434 14.141 17.422 1 49.75 87 PRO B N 1
ATOM 2203 C CA . PRO B 1 87 ? 2.553 12.844 18.109 1 49.75 87 PRO B CA 1
ATOM 2204 C C . PRO B 1 87 ? 4 12.367 18.203 1 49.75 87 PRO B C 1
ATOM 2206 O O . PRO B 1 87 ? 4.742 12.422 17.234 1 49.75 87 PRO B O 1
ATOM 2209 N N . GLY B 1 88 ? 4.414 12.68 19.359 1 58.94 88 GLY B N 1
ATOM 2210 C CA . GLY B 1 88 ? 5.738 12.141 19.609 1 58.94 88 GLY B CA 1
ATOM 2211 C C . GLY B 1 88 ? 5.895 10.703 19.141 1 58.94 88 GLY B C 1
ATOM 2212 O O . GLY B 1 88 ? 4.953 10.109 18.609 1 58.94 88 GLY B O 1
ATOM 2213 N N . LYS B 1 89 ? 6.992 10.391 19 1 73.94 89 LYS B N 1
ATOM 2214 C CA . LYS B 1 89 ? 7.371 9.023 18.656 1 73.94 89 LYS B CA 1
ATOM 2215 C C . LYS B 1 89 ? 6.418 8.016 19.297 1 73.94 89 LYS B C 1
ATOM 2217 O O . LYS B 1 89 ? 5.984 7.062 18.656 1 73.94 89 LYS B O 1
ATOM 2222 N N . GLU B 1 90 ? 5.895 8.406 20.453 1 76.06 90 GLU B N 1
ATOM 2223 C CA . GLU B 1 90 ? 5.055 7.453 21.172 1 76.06 90 GLU B CA 1
ATOM 2224 C C . GLU B 1 90 ? 3.633 7.441 20.625 1 76.06 90 GLU B C 1
ATOM 2226 O O . GLU B 1 90 ? 3.02 6.379 20.5 1 76.06 90 GLU B O 1
ATOM 2231 N N . GLU B 1 91 ? 3.195 8.547 20.312 1 74.5 91 GLU B N 1
ATOM 2232 C CA . GLU B 1 91 ? 1.838 8.641 19.781 1 74.5 91 GLU B CA 1
ATOM 2233 C C . GLU B 1 91 ? 1.736 7.992 18.406 1 74.5 91 GLU B C 1
ATOM 2235 O O . GLU B 1 91 ? 0.768 7.289 18.109 1 74.5 91 GLU B O 1
ATOM 2240 N N . ILE B 1 92 ? 2.717 8.234 17.609 1 74.06 92 ILE B N 1
ATOM 2241 C CA . ILE B 1 92 ? 2.75 7.637 16.281 1 74.06 92 ILE B CA 1
ATOM 2242 C C . ILE B 1 92 ? 2.799 6.117 16.406 1 74.06 92 ILE B C 1
ATOM 2244 O O . ILE B 1 92 ? 2.064 5.406 15.719 1 74.06 92 ILE B O 1
ATOM 2248 N N . GLY B 1 93 ? 3.627 5.676 17.328 1 79.75 93 GLY B N 1
ATOM 2249 C CA . GLY B 1 93 ? 3.707 4.246 17.578 1 79.75 93 GLY B CA 1
ATOM 2250 C C . GLY B 1 93 ? 2.381 3.637 17.984 1 79.75 93 GLY B C 1
ATOM 2251 O O . GLY B 1 93 ? 2.018 2.555 17.516 1 79.75 93 GLY B O 1
ATOM 2252 N N . GLN B 1 94 ? 1.69 4.348 18.828 1 80.75 94 GLN B N 1
ATOM 2253 C CA . GLN B 1 94 ? 0.405 3.842 19.312 1 80.75 94 GLN B CA 1
ATOM 2254 C C . GLN B 1 94 ? -0.619 3.803 18.172 1 80.75 94 GLN B C 1
ATOM 2256 O O . GLN B 1 94 ? -1.397 2.854 18.062 1 80.75 94 GLN B O 1
ATOM 2261 N N . LEU B 1 95 ? -0.593 4.773 17.406 1 75.31 95 LEU B N 1
ATOM 2262 C CA . LEU B 1 95 ? -1.532 4.832 16.297 1 75.31 95 LEU B CA 1
ATOM 2263 C C . LEU B 1 95 ? -1.261 3.717 15.289 1 75.31 95 LEU B C 1
ATOM 2265 O O . LEU B 1 95 ? -2.189 3.043 14.836 1 75.31 95 LEU B O 1
ATOM 2269 N N . ILE B 1 96 ? -0.014 3.537 15.008 1 81.94 96 ILE B N 1
ATOM 2270 C CA . ILE B 1 96 ? 0.358 2.477 14.078 1 81.94 96 ILE B CA 1
ATOM 2271 C C . ILE B 1 96 ? -0.039 1.12 14.656 1 81.94 96 ILE B C 1
ATOM 2273 O O . ILE B 1 96 ? -0.628 0.291 13.953 1 81.94 96 ILE B O 1
ATOM 2277 N N . HIS B 1 97 ? 0.227 0.996 15.938 1 87.62 97 HIS B N 1
ATOM 2278 C CA . HIS B 1 97 ? -0.102 -0.266 16.594 1 87.62 97 HIS B CA 1
ATOM 2279 C C . HIS B 1 97 ? -1.603 -0.532 16.547 1 87.62 97 HIS B C 1
ATOM 2281 O O . HIS B 1 97 ? -2.035 -1.622 16.172 1 87.62 97 HIS B O 1
ATOM 2287 N N . SER B 1 98 ? -2.352 0.426 16.891 1 84.5 98 SER B N 1
ATOM 2288 C CA . SER B 1 98 ? -3.799 0.253 16.922 1 84.5 98 SER B CA 1
ATOM 2289 C C . SER B 1 98 ? -4.348 -0.004 15.516 1 84.5 98 SER B C 1
ATOM 2291 O O . SER B 1 98 ? -5.277 -0.797 15.344 1 84.5 98 SER B O 1
ATOM 2293 N N . SER B 1 99 ? -3.793 0.671 14.555 1 83.75 99 SER B N 1
ATOM 2294 C CA . SER B 1 99 ? -4.238 0.467 13.18 1 83.75 99 SER B CA 1
ATOM 2295 C C . SER B 1 99 ? -3.947 -0.954 12.711 1 83.75 99 SER B C 1
ATOM 2297 O O . SER B 1 99 ? -4.797 -1.593 12.086 1 83.75 99 SER B O 1
ATOM 2299 N N . LEU B 1 100 ? -2.75 -1.466 13.031 1 87.81 100 LEU B N 1
ATOM 2300 C CA . LEU B 1 100 ? -2.387 -2.828 12.664 1 87.81 100 LEU B CA 1
ATOM 2301 C C . LEU B 1 100 ? -3.295 -3.842 13.352 1 87.81 100 LEU B C 1
ATOM 2303 O O . LEU B 1 100 ? -3.697 -4.836 12.742 1 87.81 100 LEU B O 1
ATOM 2307 N N . LEU B 1 101 ? -3.67 -3.545 14.625 1 88.81 101 LEU B N 1
ATOM 2308 C CA . LEU B 1 101 ? -4.605 -4.41 15.336 1 88.81 101 LEU B CA 1
ATOM 2309 C C . LEU B 1 101 ? -5.973 -4.406 14.656 1 88.81 101 LEU B C 1
ATOM 2311 O O . LEU B 1 101 ? -6.641 -5.438 14.594 1 88.81 101 LEU B O 1
ATOM 2315 N N . GLY B 1 102 ? -6.391 -3.232 14.266 1 86.56 102 GLY B N 1
ATOM 2316 C CA . GLY B 1 102 ? -7.645 -3.137 13.531 1 86.56 102 GLY B CA 1
ATOM 2317 C C . GLY B 1 102 ? -7.652 -3.963 12.258 1 86.56 102 GLY B C 1
ATOM 2318 O O . GLY B 1 102 ? -8.633 -4.652 11.969 1 86.56 102 GLY B O 1
ATOM 2319 N N . ILE B 1 103 ? -6.551 -3.924 11.531 1 88.31 103 ILE B N 1
ATOM 2320 C CA . ILE B 1 103 ? -6.418 -4.695 10.305 1 88.31 103 ILE B CA 1
ATOM 2321 C C . ILE B 1 103 ? -6.441 -6.188 10.625 1 88.31 103 ILE B C 1
ATOM 2323 O O . ILE B 1 103 ? -7.125 -6.965 9.953 1 88.31 103 ILE B O 1
ATOM 2327 N N . MET B 1 104 ? -5.719 -6.531 11.703 1 90.5 104 MET B N 1
ATOM 2328 C CA . MET B 1 104 ? -5.73 -7.926 12.141 1 90.5 104 MET B CA 1
ATOM 2329 C C . MET B 1 104 ? -7.148 -8.383 12.461 1 90.5 104 MET B C 1
ATOM 2331 O O . MET B 1 104 ? -7.543 -9.492 12.094 1 90.5 104 MET B O 1
ATOM 2335 N N . GLY B 1 105 ? -7.863 -7.566 13.172 1 90.94 105 GLY B N 1
ATOM 2336 C CA . GLY B 1 105 ? -9.25 -7.887 13.492 1 90.94 105 GLY B CA 1
ATOM 2337 C C . GLY B 1 105 ? -10.117 -8.07 12.266 1 90.94 105 GLY B C 1
ATOM 2338 O O . GLY B 1 105 ? -10.961 -8.969 12.219 1 90.94 105 GLY B O 1
ATOM 2339 N N . GLU B 1 106 ? -9.922 -7.215 11.297 1 87.44 106 GLU B N 1
ATOM 2340 C CA . GLU B 1 106 ? -10.672 -7.316 10.047 1 87.44 106 GLU B CA 1
ATOM 2341 C C . GLU B 1 106 ? -10.422 -8.656 9.359 1 87.44 106 GLU B C 1
ATOM 2343 O O . GLU B 1 106 ? -11.367 -9.305 8.891 1 87.44 106 GLU B O 1
ATOM 2348 N N . PHE B 1 107 ? -9.18 -9.07 9.305 1 89.75 107 PHE B N 1
ATOM 2349 C CA . PHE B 1 107 ? -8.836 -10.344 8.68 1 89.75 107 PHE B CA 1
ATOM 2350 C C . PHE B 1 107 ? -9.398 -11.508 9.484 1 89.75 107 PHE B C 1
ATOM 2352 O O . PHE B 1 107 ? -9.875 -12.484 8.914 1 89.75 107 PHE B O 1
ATOM 2359 N N . GLN B 1 108 ? -9.328 -11.367 10.797 1 90.69 108 GLN B N 1
ATOM 2360 C CA . GLN B 1 108 ? -9.867 -12.43 11.641 1 90.69 108 GLN B CA 1
ATOM 2361 C C . GLN B 1 108 ? -11.367 -12.609 11.406 1 90.69 108 GLN B C 1
ATOM 2363 O O . GLN B 1 108 ? -11.844 -13.734 11.281 1 90.69 108 GLN B O 1
ATOM 2368 N N . ARG B 1 109 ? -12.062 -11.531 11.367 1 91.25 109 ARG B N 1
ATOM 2369 C CA . ARG B 1 109 ? -13.5 -11.586 11.117 1 91.25 109 ARG B CA 1
ATOM 2370 C C . ARG B 1 109 ? -13.797 -12.18 9.742 1 91.25 109 ARG B C 1
ATOM 2372 O O . ARG B 1 109 ? -14.695 -13.008 9.594 1 91.25 109 ARG B O 1
ATOM 2379 N N . TYR B 1 110 ? -13.117 -11.727 8.758 1 91.44 110 TYR B N 1
ATOM 2380 C CA . TYR B 1 110 ? -13.273 -12.219 7.395 1 91.44 110 TYR B CA 1
ATOM 2381 C C . TYR B 1 110 ? -13.047 -13.727 7.328 1 91.44 110 TYR B C 1
ATOM 2383 O O . TYR B 1 110 ? -13.844 -14.453 6.727 1 91.44 110 TYR B O 1
ATOM 2391 N N . LEU B 1 111 ? -11.984 -14.211 7.996 1 88.56 111 LEU B N 1
ATOM 2392 C CA . LEU B 1 111 ? -11.586 -15.609 7.879 1 88.56 111 LEU B CA 1
ATOM 2393 C C . LEU B 1 111 ? -12.508 -16.516 8.695 1 88.56 111 LEU B C 1
ATOM 2395 O O . LEU B 1 111 ? -12.516 -17.719 8.5 1 88.56 111 LEU B O 1
ATOM 2399 N N . LYS B 1 112 ? -13.242 -15.945 9.609 1 90.44 112 LYS B N 1
ATOM 2400 C CA . LYS B 1 112 ? -14.203 -16.719 10.391 1 90.44 112 LYS B CA 1
ATOM 2401 C C . LYS B 1 112 ? -15.438 -17.062 9.562 1 90.44 112 LY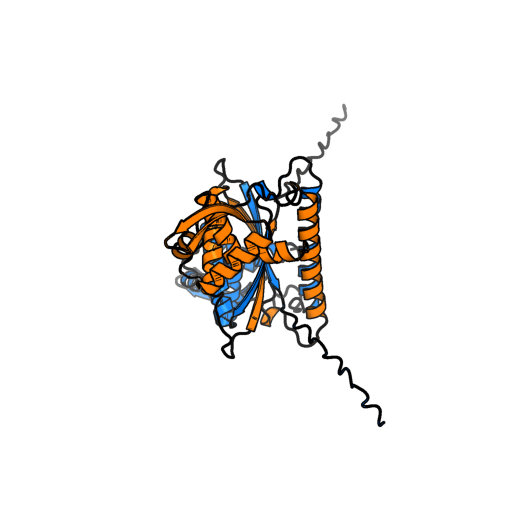S B C 1
ATOM 2403 O O . LYS B 1 112 ? -16.188 -17.984 9.906 1 90.44 112 LYS B O 1
ATOM 2408 N N . ARG B 1 113 ? -15.625 -16.328 8.523 1 88.62 113 ARG B N 1
ATOM 2409 C CA . ARG B 1 113 ? -16.781 -16.594 7.66 1 88.62 113 ARG B CA 1
ATOM 2410 C C . ARG B 1 113 ? -16.531 -17.828 6.789 1 88.62 113 ARG B C 1
ATOM 2412 O O . ARG B 1 113 ? -15.391 -18.109 6.426 1 88.62 113 ARG B O 1
ATOM 2419 N N . ASP B 1 114 ? -17.672 -18.484 6.457 1 86.31 114 ASP B N 1
ATOM 2420 C CA . ASP B 1 114 ? -17.547 -19.703 5.668 1 86.31 114 ASP B CA 1
ATOM 2421 C C . ASP B 1 114 ? -17.641 -19.406 4.176 1 86.31 114 ASP B C 1
ATOM 2423 O O . ASP B 1 114 ? -17.25 -20.234 3.346 1 86.31 114 ASP B O 1
ATOM 2427 N N . ASP B 1 115 ? -18.125 -18.266 3.824 1 87.31 115 ASP B N 1
ATOM 2428 C CA . ASP B 1 115 ? -18.422 -17.969 2.43 1 87.31 115 ASP B CA 1
ATOM 2429 C C . ASP B 1 115 ? -17.328 -17.078 1.817 1 87.31 115 ASP B C 1
ATOM 2431 O O . ASP B 1 115 ? -17.578 -16.375 0.842 1 87.31 115 ASP B O 1
ATOM 2435 N N . VAL B 1 116 ? -16.172 -17.141 2.477 1 84.12 116 VAL B N 1
ATOM 2436 C CA . VAL B 1 116 ? -15.148 -16.219 1.975 1 84.12 116 VAL B CA 1
ATOM 2437 C C . VAL B 1 116 ? -14.109 -16.984 1.17 1 84.12 116 VAL B C 1
ATOM 2439 O O . VAL B 1 116 ? -13.883 -18.172 1.412 1 84.12 116 VAL B O 1
ATOM 2442 N N . ASP B 1 117 ? -13.555 -16.312 0.135 1 77.94 117 ASP B N 1
ATOM 2443 C CA . ASP B 1 117 ? -12.469 -16.797 -0.712 1 77.94 117 ASP B CA 1
ATOM 2444 C C . ASP B 1 117 ? -11.391 -15.734 -0.877 1 77.94 117 ASP B C 1
ATOM 2446 O O . ASP B 1 117 ? -11.539 -14.812 -1.684 1 77.94 117 ASP B O 1
ATOM 2450 N N . PRO B 1 118 ? -10.336 -15.883 -0.056 1 77.38 118 PRO B N 1
ATOM 2451 C CA . PRO B 1 118 ? -9.289 -14.859 -0.078 1 77.38 118 PRO B CA 1
ATOM 2452 C C . PRO B 1 118 ? -8.75 -14.594 -1.482 1 77.38 118 PRO B C 1
ATOM 2454 O O . PRO B 1 118 ? -8.383 -13.461 -1.804 1 77.38 118 PRO B O 1
ATOM 2457 N N . ARG B 1 119 ? -8.719 -15.562 -2.248 1 72.5 119 ARG B N 1
ATOM 2458 C CA . ARG B 1 119 ? -8.227 -15.383 -3.611 1 72.5 119 ARG B CA 1
ATOM 2459 C C . ARG B 1 119 ? -9.219 -14.586 -4.453 1 72.5 119 ARG B C 1
ATOM 2461 O O . ARG B 1 119 ? -8.844 -13.617 -5.121 1 72.5 119 ARG B O 1
ATOM 2468 N N . LYS B 1 120 ? -10.445 -15.008 -4.402 1 72.19 120 LYS B N 1
ATOM 2469 C CA . LYS B 1 120 ? -11.484 -14.32 -5.164 1 72.19 120 LYS B CA 1
ATOM 2470 C C . LYS B 1 120 ? -11.695 -12.898 -4.648 1 72.19 120 LYS B C 1
ATOM 2472 O O . LYS B 1 120 ? -11.992 -11.992 -5.422 1 72.19 120 LYS B O 1
ATOM 2477 N N . ASP B 1 121 ? -11.438 -12.781 -3.346 1 77.88 121 ASP B N 1
ATOM 2478 C CA . ASP B 1 121 ? -11.641 -11.477 -2.732 1 77.88 121 ASP B CA 1
ATOM 2479 C C . ASP B 1 121 ? -10.391 -10.609 -2.836 1 77.88 121 ASP B C 1
ATOM 2481 O O . ASP B 1 121 ? -10.344 -9.508 -2.299 1 77.88 121 ASP B O 1
ATOM 2485 N N . MET B 1 122 ? -9.352 -11.156 -3.508 1 74.12 122 MET B N 1
ATOM 2486 C CA . MET B 1 122 ? -8.125 -10.445 -3.834 1 74.12 122 MET B CA 1
ATOM 2487 C C . MET B 1 122 ? -7.441 -9.93 -2.572 1 74.12 122 MET B C 1
ATOM 2489 O O . MET B 1 122 ? -7 -8.781 -2.523 1 74.12 122 MET B O 1
ATOM 2493 N N . ILE B 1 123 ? -7.527 -10.852 -1.528 1 79.25 123 ILE B N 1
ATOM 2494 C CA . ILE B 1 123 ? -6.789 -10.562 -0.304 1 79.25 123 ILE B CA 1
ATOM 2495 C C . ILE B 1 123 ? -5.289 -10.695 -0.567 1 79.25 123 ILE B C 1
ATOM 2497 O O . ILE B 1 123 ? -4.844 -11.656 -1.196 1 79.25 123 ILE B O 1
ATOM 2501 N N . SER B 1 124 ? -4.555 -9.695 -0.142 1 77.31 124 SER B N 1
ATOM 2502 C CA . SER B 1 124 ? -3.119 -9.773 -0.385 1 77.31 124 SER B CA 1
ATOM 2503 C C . SER B 1 124 ? -2.35 -8.867 0.575 1 77.31 124 SER B C 1
ATOM 2505 O O . SER B 1 124 ? -2.908 -7.914 1.12 1 77.31 124 SER B O 1
ATOM 2507 N N . LEU B 1 125 ? -1.204 -9.211 0.959 1 80.62 125 LEU B N 1
ATOM 2508 C CA . LEU B 1 125 ? -0.203 -8.422 1.674 1 80.62 125 LEU B CA 1
ATOM 2509 C C . LEU B 1 125 ? 1.167 -8.562 1.019 1 80.62 125 LEU B C 1
ATOM 2511 O O . LEU B 1 125 ? 1.659 -9.68 0.83 1 80.62 125 LEU B O 1
ATOM 2515 N N . SER B 1 126 ? 1.687 -7.383 0.583 1 75.5 126 SER B N 1
ATOM 2516 C CA . SER B 1 126 ? 2.98 -7.395 -0.091 1 75.5 126 SER B CA 1
ATOM 2517 C C . SER B 1 126 ? 3.885 -6.281 0.427 1 75.5 126 SER B C 1
ATOM 2519 O O . SER B 1 126 ? 3.422 -5.168 0.684 1 75.5 126 SER B O 1
ATOM 2521 N N . SER B 1 127 ? 5.184 -6.672 0.642 1 79.44 127 SER B N 1
ATOM 2522 C CA . SER B 1 127 ? 6.172 -5.691 1.072 1 79.44 127 SER B CA 1
ATOM 2523 C C . SER B 1 127 ? 7.352 -5.637 0.108 1 79.44 127 SER B C 1
ATOM 2525 O O . SER B 1 127 ? 7.781 -6.668 -0.417 1 79.44 127 SER B O 1
ATOM 2527 N N . VAL B 1 128 ? 7.844 -4.41 -0.125 1 75.31 128 VAL B N 1
ATOM 2528 C CA . VAL B 1 128 ? 9.047 -4.23 -0.936 1 75.31 128 VAL B CA 1
ATOM 2529 C C . VAL B 1 128 ? 9.969 -3.211 -0.274 1 75.31 128 VAL B C 1
ATOM 2531 O O . VAL B 1 128 ? 9.5 -2.283 0.392 1 75.31 128 VAL B O 1
ATOM 2534 N N . VAL B 1 129 ? 11.258 -3.537 -0.345 1 79.81 129 VAL B N 1
ATOM 2535 C CA . VAL B 1 129 ? 12.258 -2.547 0.049 1 79.81 129 VAL B CA 1
ATOM 2536 C C . VAL B 1 129 ? 12.789 -1.826 -1.188 1 79.81 129 VAL B C 1
ATOM 2538 O O . VAL B 1 129 ? 13.289 -2.463 -2.117 1 79.81 129 VAL B O 1
ATOM 2541 N N . LEU B 1 130 ? 12.602 -0.53 -1.241 1 80.94 130 LEU B N 1
ATOM 2542 C CA . LEU B 1 130 ? 13.07 0.323 -2.328 1 80.94 130 LEU B CA 1
ATOM 2543 C C . LEU B 1 130 ? 14.18 1.258 -1.849 1 80.94 130 LEU B C 1
ATOM 2545 O O . LEU B 1 130 ? 14.125 1.762 -0.724 1 80.94 130 LEU B O 1
ATOM 2549 N N . LEU B 1 131 ? 15.188 1.39 -2.721 1 85.5 131 LEU B N 1
ATOM 2550 C CA . LEU B 1 131 ? 16.188 2.408 -2.426 1 85.5 131 LEU B CA 1
ATOM 2551 C C . LEU B 1 131 ? 15.758 3.768 -2.969 1 85.5 131 LEU B C 1
ATOM 2553 O O . LEU B 1 131 ? 15.781 3.992 -4.18 1 85.5 131 LEU B O 1
ATOM 2557 N N . LEU B 1 132 ? 15.391 4.691 -2.027 1 86.12 132 LEU B N 1
ATOM 2558 C CA . LEU B 1 132 ? 14.875 5.992 -2.426 1 86.12 132 LEU B CA 1
ATOM 2559 C C . LEU B 1 132 ? 15.461 7.102 -1.562 1 86.12 132 LEU B C 1
ATOM 2561 O O . LEU B 1 132 ? 15.539 6.965 -0.338 1 86.12 132 LEU B O 1
ATOM 2565 N N . SER B 1 133 ? 15.883 8.148 -2.293 1 88.56 133 SER B N 1
ATOM 2566 C CA . SER B 1 133 ? 16.141 9.383 -1.553 1 88.56 133 SER B CA 1
ATOM 2567 C C . SER B 1 133 ? 14.844 10.008 -1.053 1 88.56 133 SER B C 1
ATOM 2569 O O . SER B 1 133 ? 13.758 9.562 -1.416 1 88.56 133 SER B O 1
ATOM 2571 N N . ASP B 1 134 ? 15 10.977 -0.174 1 79.62 134 ASP B N 1
ATOM 2572 C CA . ASP B 1 134 ? 13.805 11.656 0.314 1 79.62 134 ASP B CA 1
ATOM 2573 C C . ASP B 1 134 ? 13 12.25 -0.84 1 79.62 134 ASP B C 1
ATOM 2575 O O . ASP B 1 134 ? 11.773 12.172 -0.853 1 79.62 134 ASP B O 1
ATOM 2579 N N . GLU B 1 135 ? 13.727 12.758 -1.779 1 77.19 135 GLU B N 1
ATOM 2580 C CA . GLU B 1 135 ? 13.07 13.367 -2.936 1 77.19 135 GLU B CA 1
ATOM 2581 C C . GLU B 1 135 ? 12.391 12.305 -3.803 1 77.19 135 GLU B C 1
ATOM 2583 O O . GLU B 1 135 ? 11.258 12.492 -4.25 1 77.19 135 GLU B O 1
ATOM 2588 N N . GLU B 1 136 ? 13.094 11.273 -4.027 1 83.56 136 GLU B N 1
ATOM 2589 C CA . GLU B 1 136 ? 12.539 10.188 -4.828 1 83.56 136 GLU B CA 1
ATOM 2590 C C . GLU B 1 136 ? 11.328 9.562 -4.141 1 83.56 136 GLU B C 1
ATOM 2592 O O . GLU B 1 136 ? 10.367 9.164 -4.805 1 83.56 136 GLU B O 1
ATOM 2597 N N . PHE B 1 137 ? 11.414 9.484 -2.865 1 83.31 137 PHE B N 1
ATOM 2598 C CA . PHE B 1 137 ? 10.289 8.961 -2.096 1 83.31 137 PHE B CA 1
ATOM 2599 C C . PHE B 1 137 ? 9.07 9.859 -2.254 1 83.31 137 PHE B C 1
ATOM 2601 O O . PHE B 1 137 ? 7.957 9.367 -2.473 1 83.31 137 PHE B O 1
ATOM 2608 N N . GLN B 1 138 ? 9.281 11.094 -2.176 1 73.56 138 GLN B N 1
ATOM 2609 C CA . GLN B 1 138 ? 8.18 12.031 -2.342 1 73.56 138 GLN B CA 1
ATOM 2610 C C . GLN B 1 138 ? 7.574 11.938 -3.74 1 73.56 138 GLN B C 1
ATOM 2612 O O . GLN B 1 138 ? 6.355 11.977 -3.9 1 73.56 138 GLN B O 1
ATOM 2617 N N . GLU B 1 139 ? 8.438 11.797 -4.688 1 76.62 139 GLU B N 1
ATOM 2618 C CA . GLU B 1 139 ? 7.957 11.648 -6.059 1 76.62 139 GLU B CA 1
ATOM 2619 C C . GLU B 1 139 ? 7.152 10.359 -6.223 1 76.62 139 GLU B C 1
ATOM 2621 O O . GLU B 1 139 ? 6.102 10.359 -6.863 1 76.62 139 GLU B O 1
ATOM 2626 N N . PHE B 1 140 ? 7.66 9.352 -5.68 1 83.56 140 PHE B N 1
ATOM 2627 C CA . PHE B 1 140 ? 6.977 8.062 -5.727 1 83.56 140 PHE B CA 1
ATOM 2628 C C . PHE B 1 140 ? 5.586 8.164 -5.113 1 83.56 140 PHE B C 1
ATOM 2630 O O . PHE B 1 140 ? 4.605 7.711 -5.707 1 83.56 140 PHE B O 1
ATOM 2637 N N . PHE B 1 141 ? 5.52 8.727 -3.992 1 77.69 141 PHE B N 1
ATOM 2638 C CA . PHE B 1 141 ? 4.242 8.859 -3.301 1 77.69 141 PHE B CA 1
ATOM 2639 C C . PHE B 1 141 ? 3.309 9.789 -4.066 1 77.69 141 PHE B C 1
ATOM 2641 O O . PHE B 1 141 ? 2.088 9.609 -4.039 1 77.69 141 PHE B O 1
ATOM 2648 N N . GLY B 1 142 ? 3.896 10.797 -4.633 1 73.25 142 GLY B N 1
ATOM 2649 C CA . GLY B 1 142 ? 3.088 11.633 -5.508 1 73.25 142 GLY B CA 1
ATOM 2650 C C . GLY B 1 142 ? 2.42 10.852 -6.625 1 73.25 142 GLY B C 1
ATOM 2651 O O . GLY B 1 142 ? 1.223 11.016 -6.871 1 73.25 142 GLY B O 1
ATOM 2652 N N . LYS B 1 143 ? 3.164 10.039 -7.262 1 80 143 LYS B N 1
ATOM 2653 C CA . LYS B 1 143 ? 2.635 9.211 -8.344 1 80 143 LYS B CA 1
ATOM 2654 C C . LYS B 1 143 ? 1.614 8.203 -7.816 1 80 143 LYS B C 1
ATOM 2656 O O . LYS B 1 143 ? 0.613 7.922 -8.477 1 80 143 LYS B O 1
ATOM 2661 N N . LEU B 1 144 ? 1.892 7.695 -6.668 1 82.38 144 LEU B N 1
ATOM 2662 C CA . LEU B 1 144 ? 0.93 6.812 -6.02 1 82.38 144 LEU B CA 1
ATOM 2663 C C . LEU B 1 144 ? -0.378 7.547 -5.742 1 82.38 144 LEU B C 1
ATOM 2665 O O . LEU B 1 144 ? -1.46 7.012 -5.992 1 82.38 144 LEU B O 1
ATOM 2669 N N . GLY B 1 145 ? -0.215 8.711 -5.219 1 75.19 145 GLY B N 1
ATOM 2670 C CA . GLY B 1 145 ? -1.39 9.539 -5 1 75.19 145 GLY B CA 1
ATOM 2671 C C . GLY B 1 145 ? -2.213 9.758 -6.254 1 75.19 145 GLY B C 1
ATOM 2672 O O . GLY B 1 145 ? -3.443 9.719 -6.211 1 75.19 145 GLY B O 1
ATOM 2673 N N . GLU B 1 146 ? -1.546 9.977 -7.32 1 74.81 146 GLU B N 1
ATOM 2674 C CA . GLU B 1 146 ? -2.234 10.148 -8.594 1 74.81 146 GLU B CA 1
ATOM 2675 C C . GLU B 1 146 ? -2.99 8.891 -8.992 1 74.81 146 GLU B C 1
ATOM 2677 O O . GLU B 1 146 ? -4.105 8.961 -9.508 1 74.81 146 GLU B O 1
ATOM 2682 N N . LEU B 1 147 ? -2.385 7.84 -8.789 1 82.19 147 LEU B N 1
ATOM 2683 C CA . LEU B 1 147 ? -3.01 6.562 -9.117 1 82.19 147 LEU B CA 1
ATOM 2684 C C . LEU B 1 147 ? -4.273 6.348 -8.289 1 82.19 147 LEU B C 1
ATOM 2686 O O . LEU B 1 147 ? -5.328 6.008 -8.836 1 82.19 147 LEU B O 1
ATOM 2690 N N . TYR B 1 148 ? -4.219 6.59 -7.004 1 80.62 148 TYR B N 1
ATOM 2691 C CA . TYR B 1 148 ? -5.379 6.457 -6.125 1 80.62 148 TYR B CA 1
ATOM 2692 C C . TYR B 1 148 ? -6.473 7.441 -6.516 1 80.62 148 TYR B C 1
ATOM 2694 O O . TYR B 1 148 ? -7.656 7.09 -6.539 1 80.62 148 TYR B O 1
ATOM 2702 N N . SER B 1 149 ? -6.07 8.609 -6.879 1 73 149 SER B N 1
ATOM 2703 C CA . SER B 1 149 ? -7.031 9.648 -7.238 1 73 149 SER B CA 1
ATOM 2704 C C . SER B 1 149 ? -7.801 9.273 -8.5 1 73 149 SER B C 1
ATOM 2706 O O . SER B 1 149 ? -8.961 9.656 -8.664 1 73 149 SER B O 1
ATOM 2708 N N . SER B 1 150 ? -7.215 8.594 -9.375 1 78.31 150 SER B N 1
ATOM 2709 C CA . SER B 1 150 ? -7.832 8.234 -10.648 1 78.31 150 SER B CA 1
ATOM 2710 C C . SER B 1 150 ? -9.023 7.309 -10.445 1 78.31 150 SER B C 1
ATOM 2712 O O . SER B 1 150 ? -9.875 7.18 -11.328 1 78.31 150 SER B O 1
ATOM 2714 N N . VAL B 1 151 ? -9.125 6.695 -9.25 1 81.19 151 VAL B N 1
ATOM 2715 C CA . VAL B 1 151 ? -10.203 5.73 -9.047 1 81.19 151 VAL B CA 1
ATOM 2716 C C . VAL B 1 151 ? -10.977 6.078 -7.777 1 81.19 151 VAL B C 1
ATOM 2718 O O . VAL B 1 151 ? -11.953 5.406 -7.434 1 81.19 151 VAL B O 1
ATOM 2721 N N . LEU B 1 152 ? -10.562 7.102 -7.129 1 72.94 152 LEU B N 1
ATOM 2722 C CA . LEU B 1 152 ? -11.133 7.469 -5.836 1 72.94 152 LEU B CA 1
ATOM 2723 C C . LEU B 1 152 ? -12.602 7.852 -5.977 1 72.94 152 LEU B C 1
ATOM 2725 O O . LEU B 1 152 ? -13.391 7.637 -5.055 1 72.94 152 LEU B O 1
ATOM 2729 N N . ASP B 1 153 ? -12.969 8.305 -7.141 1 68.5 153 ASP B N 1
ATOM 2730 C CA . ASP B 1 153 ? -14.312 8.859 -7.297 1 68.5 153 ASP B CA 1
ATOM 2731 C C . ASP B 1 153 ? -15.227 7.875 -8.023 1 68.5 153 ASP B C 1
ATOM 2733 O O . ASP B 1 153 ? -16.344 8.234 -8.43 1 68.5 153 ASP B O 1
ATOM 2737 N N . HIS B 1 154 ? -14.773 6.727 -8.125 1 78.94 154 HIS B N 1
ATOM 2738 C CA . HIS B 1 154 ? -15.633 5.719 -8.734 1 78.94 154 HIS B CA 1
ATOM 2739 C C . HIS B 1 154 ? -16.953 5.578 -7.977 1 78.94 154 HIS B C 1
ATOM 2741 O O . HIS B 1 154 ? -16.969 5.609 -6.746 1 78.94 154 HIS B O 1
ATOM 2747 N N . GLN B 1 155 ? -17.969 5.539 -8.719 1 78.88 155 GLN B N 1
ATOM 2748 C CA . GLN B 1 155 ? -19.312 5.355 -8.141 1 78.88 155 GLN B CA 1
ATOM 2749 C C . GLN B 1 155 ? -19.766 3.906 -8.258 1 78.88 155 GLN B C 1
ATOM 2751 O O . GLN B 1 155 ? -19.234 3.148 -9.078 1 78.88 155 GLN B O 1
ATOM 2756 N N . PRO B 1 156 ? -20.75 3.555 -7.375 1 82.81 156 PRO B N 1
ATOM 2757 C CA . PRO B 1 156 ? -21.297 2.199 -7.527 1 82.81 156 PRO B CA 1
ATOM 2758 C C . PRO B 1 156 ? -21.891 1.954 -8.914 1 82.81 156 PRO B C 1
ATOM 2760 O O . PRO B 1 156 ? -22.5 2.855 -9.492 1 82.81 156 PRO B O 1
ATOM 2763 N N . ASP B 1 157 ? -21.469 0.869 -9.578 1 87.44 157 ASP B N 1
ATOM 2764 C CA . ASP B 1 157 ? -22 0.561 -10.898 1 87.44 157 ASP B CA 1
ATOM 2765 C C . ASP B 1 157 ? -22.453 -0.896 -10.977 1 87.44 157 ASP B C 1
ATOM 2767 O O . ASP B 1 157 ? -22.547 -1.462 -12.07 1 87.44 157 ASP B O 1
ATOM 2771 N N . GLY B 1 158 ? -22.828 -1.51 -9.992 1 87.56 158 GLY B N 1
ATOM 2772 C CA . GLY B 1 158 ? -23.281 -2.895 -9.953 1 87.56 158 GLY B CA 1
ATOM 2773 C C . GLY B 1 158 ? -22.141 -3.889 -9.914 1 87.56 158 GLY B C 1
ATOM 2774 O O . GLY B 1 158 ? -22.25 -4.961 -9.32 1 87.56 158 GLY B O 1
ATOM 2775 N N . LYS B 1 159 ? -21.031 -3.604 -10.578 1 91.06 159 LYS B N 1
ATOM 2776 C CA . LYS B 1 159 ? -19.891 -4.516 -10.609 1 91.06 159 LYS B CA 1
ATOM 2777 C C . LYS B 1 159 ? -18.844 -4.117 -9.578 1 91.06 159 LYS B C 1
ATOM 2779 O O . LYS B 1 159 ? -18.094 -4.961 -9.086 1 91.06 159 LYS B O 1
ATOM 2784 N N . ARG B 1 160 ? -18.906 -2.918 -9.25 1 89 160 ARG B N 1
ATOM 2785 C CA . ARG B 1 160 ? -17.875 -2.414 -8.344 1 89 160 ARG B CA 1
ATOM 2786 C C . ARG B 1 160 ? -18.203 -2.777 -6.898 1 89 160 ARG B C 1
ATOM 2788 O O . ARG B 1 160 ? -19.359 -2.727 -6.484 1 89 160 ARG B O 1
ATOM 2795 N N . LYS B 1 161 ? -17.234 -3.195 -6.184 1 86.56 161 LYS B N 1
ATOM 2796 C CA . LYS B 1 161 ? -17.328 -3.498 -4.758 1 86.56 161 LYS B CA 1
ATOM 2797 C C . LYS B 1 161 ? -16.266 -2.764 -3.959 1 86.56 161 LYS B C 1
ATOM 2799 O O . LYS B 1 161 ? -15.195 -2.436 -4.492 1 86.56 161 LYS B O 1
ATOM 2804 N N . PRO B 1 162 ? -16.516 -2.535 -2.729 1 86.12 162 PRO B N 1
ATOM 2805 C CA . PRO B 1 162 ? -15.523 -1.852 -1.906 1 86.12 162 PRO B CA 1
ATOM 2806 C C . PRO B 1 162 ? -14.273 -2.701 -1.661 1 86.12 162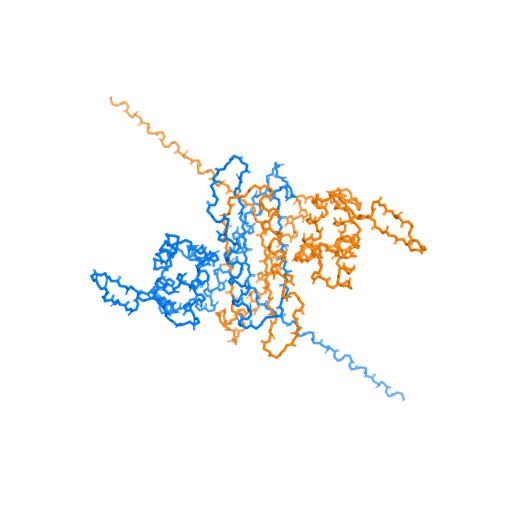 PRO B C 1
ATOM 2808 O O . PRO B 1 162 ? -14.391 -3.885 -1.334 1 86.12 162 PRO B O 1
ATOM 2811 N N . ARG B 1 163 ? -13.188 -2.057 -1.973 1 83.69 163 ARG B N 1
ATOM 2812 C CA . ARG B 1 163 ? -11.875 -2.646 -1.732 1 83.69 163 ARG B CA 1
ATOM 2813 C C . ARG B 1 163 ? -11.023 -1.75 -0.836 1 83.69 163 ARG B C 1
ATOM 2815 O O . ARG B 1 163 ? -10.773 -0.589 -1.168 1 83.69 163 ARG B O 1
ATOM 2822 N N . LYS B 1 164 ? -10.609 -2.328 0.294 1 85.88 164 LYS B N 1
ATOM 2823 C CA . LYS B 1 164 ? -9.789 -1.559 1.228 1 85.88 164 LYS B CA 1
ATOM 2824 C C . LYS B 1 164 ? -8.305 -1.825 1.005 1 85.88 164 LYS B C 1
ATOM 2826 O O . LYS B 1 164 ? -7.852 -2.967 1.102 1 85.88 164 LYS B O 1
ATOM 2831 N N . LEU B 1 165 ? -7.59 -0.764 0.689 1 86 165 LEU B N 1
ATOM 2832 C CA . LEU B 1 165 ? -6.148 -0.839 0.495 1 86 165 LEU B CA 1
ATOM 2833 C C . LEU B 1 165 ? -5.41 -0.039 1.564 1 86 165 LEU B C 1
ATOM 2835 O O . LEU B 1 165 ? -5.766 1.111 1.837 1 86 165 LEU B O 1
ATOM 2839 N N . THR B 1 166 ? -4.418 -0.683 2.193 1 85.12 166 THR B N 1
ATOM 2840 C CA . THR B 1 166 ? -3.559 -0.037 3.18 1 85.12 166 THR B CA 1
ATOM 2841 C C . THR B 1 166 ? -2.117 0.027 2.682 1 85.12 166 THR B C 1
ATOM 2843 O O . THR B 1 166 ? -1.581 -0.966 2.188 1 85.12 166 THR B O 1
ATOM 2846 N N . LEU B 1 167 ? -1.596 1.181 2.715 1 85.44 167 LEU B N 1
ATOM 2847 C CA . LEU B 1 167 ? -0.18 1.388 2.428 1 85.44 167 LEU B CA 1
ATOM 2848 C C . LEU B 1 167 ? 0.585 1.735 3.701 1 85.44 167 LEU B C 1
ATOM 2850 O O . LEU B 1 167 ? 0.206 2.656 4.426 1 85.44 167 LEU B O 1
ATOM 2854 N N . ILE B 1 168 ? 1.651 0.986 3.963 1 85.81 168 ILE B N 1
ATOM 2855 C CA . ILE B 1 168 ? 2.49 1.223 5.133 1 85.81 168 ILE B CA 1
ATOM 2856 C C . ILE B 1 168 ? 3.918 1.533 4.691 1 85.81 168 ILE B C 1
ATOM 2858 O O . ILE B 1 168 ? 4.516 0.774 3.924 1 85.81 168 ILE B O 1
ATOM 2862 N N . SER B 1 169 ? 4.41 2.66 5.07 1 85.44 169 SER B N 1
ATOM 2863 C CA . SER B 1 169 ? 5.844 2.924 5.031 1 85.44 169 SER B CA 1
ATOM 2864 C C . SER B 1 169 ? 6.512 2.568 6.355 1 85.44 169 SER B C 1
ATOM 2866 O O . SER B 1 169 ? 6.297 3.244 7.367 1 85.44 169 SER B O 1
ATOM 2868 N N . SER B 1 170 ? 7.281 1.499 6.355 1 87.12 170 SER B N 1
ATOM 2869 C CA . SER B 1 170 ? 7.848 0.94 7.578 1 87.12 170 SER B CA 1
ATOM 2870 C C . SER B 1 170 ? 9.336 1.246 7.688 1 87.12 170 SER B C 1
ATOM 2872 O O . SER B 1 170 ? 10.008 1.448 6.676 1 87.12 170 SER B O 1
ATOM 2874 N N . PRO B 1 171 ? 9.82 1.311 8.914 1 85.5 171 PRO B N 1
ATOM 2875 C CA . PRO B 1 171 ? 11.273 1.407 9.078 1 85.5 171 PRO B CA 1
ATOM 2876 C C . PRO B 1 171 ? 12 0.149 8.617 1 85.5 171 PRO B C 1
ATOM 2878 O O . PRO B 1 171 ? 11.438 -0.945 8.648 1 85.5 171 PRO B O 1
ATOM 2881 N N . VAL B 1 172 ? 13.164 0.381 7.996 1 81.31 172 VAL B N 1
ATOM 2882 C CA . VAL B 1 172 ? 14.031 -0.745 7.664 1 81.31 172 VAL B CA 1
ATOM 2883 C C . VAL B 1 172 ? 15.047 -0.958 8.781 1 81.31 172 VAL B C 1
ATOM 2885 O O . VAL B 1 172 ? 15.828 -0.06 9.094 1 81.31 172 VAL B O 1
ATOM 2888 N N . THR B 1 173 ? 14.875 -1.943 9.648 1 64.81 173 THR B N 1
ATOM 2889 C CA . THR B 1 173 ? 15.789 -2.154 10.766 1 64.81 173 THR B CA 1
ATOM 2890 C C . THR B 1 173 ? 16.875 -3.152 10.391 1 64.81 173 THR B C 1
ATOM 2892 O O . THR B 1 173 ? 16.594 -4.191 9.789 1 64.81 173 THR B O 1
ATOM 2895 N N . GLU B 1 174 ? 18.125 -2.707 9.969 1 57.94 174 GLU B N 1
ATOM 2896 C CA . GLU B 1 174 ? 19.266 -3.578 9.734 1 57.94 174 GLU B CA 1
ATOM 2897 C C . GLU B 1 174 ? 19.562 -4.441 10.953 1 57.94 174 GLU B C 1
ATOM 2899 O O . GLU B 1 174 ? 19.641 -3.938 12.078 1 57.94 174 GLU B O 1
ATOM 2904 N N . GLU B 1 175 ? 19.125 -5.609 10.93 1 43.72 175 GLU B N 1
ATOM 2905 C CA . GLU B 1 175 ? 19.75 -6.406 11.984 1 43.72 175 GLU B CA 1
ATOM 2906 C C . GLU B 1 175 ? 21.25 -6.527 11.781 1 43.72 175 GLU B C 1
ATOM 2908 O O . GLU B 1 175 ? 21.703 -6.902 10.695 1 43.72 175 GLU B O 1
ATOM 2913 N N . LYS B 1 176 ? 22.109 -5.785 12.391 1 39.22 176 LYS B N 1
ATOM 2914 C CA . LYS B 1 176 ? 23.516 -6.141 12.531 1 39.22 176 LYS B CA 1
ATOM 2915 C C . LYS B 1 176 ? 23.672 -7.598 12.961 1 39.22 176 LYS B C 1
ATOM 2917 O O . LYS B 1 176 ? 23.203 -7.992 14.023 1 39.22 176 LYS B O 1
ATOM 2922 N N . LYS B 1 177 ? 23.688 -8.539 12.078 1 36.88 177 LYS B N 1
ATOM 2923 C CA . LYS B 1 177 ? 24.328 -9.742 12.594 1 36.88 177 LYS B CA 1
ATOM 2924 C C . LYS B 1 177 ? 25.641 -9.414 13.289 1 36.88 177 LYS B C 1
ATOM 2926 O O . LYS B 1 177 ? 26.562 -8.852 12.664 1 36.88 177 LYS B O 1
ATOM 2931 N N . LYS B 1 178 ? 25.672 -9.219 14.5 1 32.66 178 LYS B N 1
ATOM 2932 C CA . LYS B 1 178 ? 26.922 -9.391 15.219 1 32.66 178 LYS B CA 1
ATOM 2933 C C . LYS B 1 178 ? 27.609 -10.695 14.82 1 32.66 178 LYS B C 1
ATOM 2935 O O . LYS B 1 178 ? 27.047 -11.773 14.992 1 32.66 178 LYS B O 1
ATOM 2940 N N . LYS B 1 179 ? 28.469 -10.727 13.836 1 35.06 179 LYS B N 1
ATOM 2941 C CA . LYS B 1 179 ? 29.5 -11.75 13.805 1 35.06 179 LYS B CA 1
ATOM 2942 C C . LYS B 1 179 ? 29.953 -12.125 15.219 1 35.06 179 LYS B C 1
ATOM 2944 O O . LYS B 1 179 ? 30.469 -11.281 15.953 1 35.06 179 LYS B O 1
ATOM 2949 N N . GLU B 1 180 ? 29.281 -12.891 15.945 1 34.09 180 GLU B N 1
ATOM 2950 C CA . GLU B 1 180 ? 30.031 -13.602 16.984 1 34.09 180 GLU B CA 1
ATOM 2951 C C . GLU B 1 180 ? 31.391 -14.039 16.453 1 34.09 180 GLU B C 1
ATOM 2953 O O . GLU B 1 180 ? 31.484 -14.727 15.438 1 34.09 180 GLU B O 1
ATOM 2958 N N . GLY B 1 181 ? 32.438 -13.242 16.625 1 32.66 181 GLY B N 1
ATOM 2959 C CA . GLY B 1 181 ? 33.844 -13.609 16.703 1 32.66 181 GLY B CA 1
ATOM 2960 C C . GLY B 1 181 ? 34.062 -14.969 17.344 1 32.66 181 GLY B C 1
ATOM 2961 O O . GLY B 1 181 ? 33.844 -15.148 18.531 1 32.66 181 GLY B O 1
ATOM 2962 N N . LEU B 1 182 ? 33.562 -16.062 16.766 1 34.72 182 LEU B N 1
ATOM 2963 C CA . LEU B 1 182 ? 34.219 -17.312 17.156 1 34.72 182 LEU B CA 1
ATOM 2964 C C . LEU B 1 182 ? 35.719 -17.141 17.203 1 34.72 182 LEU B C 1
ATOM 2966 O O . LEU B 1 182 ? 36.375 -16.953 16.172 1 34.72 182 LEU B O 1
ATOM 2970 N N . GLY B 1 183 ? 36.281 -16.422 18.234 1 32.25 183 GLY B N 1
ATOM 2971 C CA . GLY B 1 183 ? 37.625 -16.609 18.75 1 32.25 183 GLY B CA 1
ATOM 2972 C C . GLY B 1 183 ? 38.094 -18.047 18.734 1 32.25 183 GLY B C 1
ATOM 2973 O O . GLY B 1 183 ? 37.5 -18.891 19.422 1 32.25 183 GLY B O 1
ATOM 2974 N N . ARG B 1 184 ? 38.375 -18.609 17.531 1 31.81 184 ARG B N 1
ATOM 2975 C CA . ARG B 1 184 ? 39.281 -19.734 17.469 1 31.81 184 ARG B CA 1
ATOM 2976 C C . ARG B 1 184 ? 40.438 -19.578 18.469 1 31.81 184 ARG B C 1
ATOM 2978 O O . ARG B 1 184 ? 41.188 -18.609 18.406 1 31.81 184 ARG B O 1
ATOM 2985 N N . GLU B 1 185 ? 40.219 -19.953 19.719 1 33.22 185 GLU B N 1
ATOM 2986 C CA . GLU B 1 185 ? 41.312 -20.344 20.625 1 33.22 185 GLU B CA 1
ATOM 2987 C C . GLU B 1 185 ? 42.375 -21.172 19.906 1 33.22 185 GLU B C 1
ATOM 2989 O O . GLU B 1 185 ? 42.062 -22.219 19.344 1 33.22 185 GLU B O 1
ATOM 2994 N N . GLU B 1 186 ? 43.312 -20.609 19.203 1 33.84 186 GLU B N 1
ATOM 2995 C CA . GLU B 1 186 ? 44.625 -21.219 18.969 1 33.84 186 GLU B CA 1
ATOM 2996 C C . GLU B 1 186 ? 45.125 -21.984 20.188 1 33.84 186 GLU B C 1
ATOM 2998 O O . GLU B 1 186 ? 45.312 -21.406 21.25 1 33.84 186 GLU B O 1
ATOM 3003 N N . ARG B 1 187 ? 44.625 -23.188 20.375 1 28.3 187 ARG B N 1
ATOM 3004 C CA . ARG B 1 187 ? 45.375 -24.125 21.219 1 28.3 187 ARG B CA 1
ATOM 3005 C C . ARG B 1 187 ? 46.844 -24.156 20.812 1 28.3 187 ARG B C 1
ATOM 3007 O O . ARG B 1 187 ? 47.188 -24.391 19.656 1 28.3 187 ARG B O 1
ATOM 3014 N N . LYS B 1 188 ? 47.625 -23.406 21.469 1 33.19 188 LYS B N 1
ATOM 3015 C CA . LYS B 1 188 ? 49.062 -23.641 21.688 1 33.19 188 LYS B CA 1
ATOM 3016 C C . LYS B 1 188 ? 49.312 -25.109 22 1 33.19 188 LYS B C 1
ATOM 3018 O O . LYS B 1 188 ? 48.875 -25.625 23.016 1 33.19 188 LYS B O 1
ATOM 3023 N N . CYS B 1 189 ? 49.25 -25.875 20.859 1 21.92 189 CYS B N 1
ATOM 3024 C CA . CYS B 1 189 ? 50.188 -27 20.938 1 21.92 189 CYS B CA 1
ATOM 3025 C C . CYS B 1 189 ? 51.625 -26.562 20.688 1 21.92 189 CYS B C 1
ATOM 3027 O O . CYS B 1 189 ? 51.875 -25.641 19.891 1 21.92 189 CYS B O 1
#

Solvent-accessible surface area (backbone atoms only — not comparable to full-atom values): 21088 Å² total; per-residue (Å²): 133,59,78,70,51,52,44,52,50,54,12,32,44,59,44,38,42,51,44,48,50,16,61,75,58,53,44,43,31,69,66,56,50,36,66,74,41,62,85,50,53,66,72,56,48,54,50,50,50,49,51,34,39,76,67,33,48,26,40,77,78,43,74,43,80,48,98,91,38,78,45,52,27,32,24,44,31,70,54,31,53,71,80,73,62,40,65,42,68,62,48,48,50,49,51,51,49,52,49,51,51,51,51,50,49,46,50,51,57,52,63,69,43,86,89,61,48,52,71,85,67,54,49,46,53,21,46,42,76,31,44,35,26,75,64,51,42,50,51,50,49,43,53,48,17,50,56,51,56,76,41,58,75,47,64,88,68,87,64,37,40,72,38,28,38,33,43,32,34,44,78,67,77,78,75,76,73,73,76,74,76,77,73,75,74,78,73,84,122,132,59,66,70,50,48,42,51,48,59,13,29,40,66,43,40,41,53,44,48,49,16,60,75,58,54,45,43,31,69,67,57,50,38,65,73,41,63,83,47,53,66,71,56,49,55,48,48,50,48,49,34,38,75,64,32,50,27,39,77,77,42,74,44,79,48,98,92,39,76,45,52,28,32,25,44,28,81,69,29,61,66,83,78,65,51,68,43,68,62,48,50,49,50,38,50,50,52,51,53,49,51,51,50,49,46,50,52,56,52,64,69,45,85,88,60,49,52,71,86,67,55,51,45,62,22,45,42,77,30,45,36,25,74,66,52,44,50,51,49,50,45,52,49,21,50,56,47,52,76,41,59,77,46,64,87,68,87,63,36,39,72,38,27,39,33,43,31,34,45,78,67,77,78,75,74,75,71,74,73,75,75,72,75,75,76,73,84,121

Radius of gyration: 24.13 Å; Cα contacts (8 Å, |Δi|>4): 527; chains: 2; bounding box: 103×71×62 Å

Organism: NCBI:txid1796616